Protein AF-A0A7K8BEG7-F1 (afdb_monomer_lite)

InterPro domains:
  IPR000301 Tetraspanin, animals [PIRSF002419] (8-177)
  IPR008952 Tetraspanin, EC2 domain superfamily [G3DSA:1.10.1450.10] (100-186)
  IPR008952 Tetraspanin, EC2 domain superfamily [SSF48652] (102-186)
  IPR018499 Tetraspanin/Peripherin [PF00335] (8-190)

pLDDT: mean 79.43, std 10.49, range [47.72, 93.69]

Organism: NCBI:txid156170

Radius of gyration: 21.8 Å; chains: 1; bounding box: 55×28×64 Å

Secondary structure (DSSP, 8-state):
--SHHHHHHHHHHHHHHHHHHHHHHH-HHHHHHHHHGGGSHHHHHHHHHHHHHHHHHHHHHHHHHHHHHHHHHHT-HHHHHHHHHHHHHHHHHHHHHHHHHHHHHHHHHHHHHHHHHHHHHHHHH---HHHHHHHHHHHHHHT------TTS--HHHHHHHS-TTSSSS-PPPHHHHHHHHHHHHHHHHHHH-

Foldseek 3Di:
DPCLVVLVVLLVLLVVLLVLLCCCLPPLLNVLLLVLCVVVPPLVVVNVVSSVLSNLLSVLSNQLSVLVVVCVVVVDPVSPVSSVVSVVVSVVSVVVVVVCCVVCVVVNLVVSLVSLVVLLVCCVVPVDPVSLVSNLSNCVSLVFFAADDPPDDCLVSRVSRPDPVQSPDPTPGSSVSSNVVSVVSSVVVVVSD

Sequence (193 aa):
CKSLPETFLFQLLGLSVATLSTVTHYGLRFTLISNISLDSNSYRVIHHRAFYFGICLSMTLILAALLSSAATVRESQCLTAMGFFCFALAFCGLIPAACWRYTHGTEVEDSMMDVYDFVYEEVRRNTSSFRRHELTAIHEAFLCCGKHSPFGDTTNVEHETCPPSQVHDEGQDCLREIQDFLKKHMDFVVSLL

Structure (mmCIF, N/CA/C/O backbone):
data_AF-A0A7K8BEG7-F1
#
_entry.id   AF-A0A7K8BEG7-F1
#
loop_
_atom_site.group_PDB
_atom_site.id
_atom_site.type_symbol
_atom_site.label_atom_id
_atom_site.label_alt_id
_atom_site.label_comp_id
_atom_site.label_asym_id
_atom_site.label_entity_id
_atom_site.label_seq_id
_atom_site.pdbx_PDB_ins_code
_atom_site.Cartn_x
_atom_site.Cartn_y
_atom_site.Cartn_z
_atom_site.occupancy
_atom_site.B_iso_or_equiv
_atom_site.auth_seq_id
_atom_site.auth_comp_id
_atom_site.auth_asym_id
_atom_site.auth_atom_id
_atom_site.pdbx_PDB_model_num
ATOM 1 N N . CYS A 1 1 ? -29.403 -6.696 22.115 1.00 49.44 1 CYS A N 1
ATOM 2 C CA . CYS A 1 1 ? -28.989 -7.512 20.948 1.00 49.44 1 CYS A CA 1
ATOM 3 C C . CYS A 1 1 ? -28.615 -6.717 19.680 1.00 49.44 1 CYS A C 1
ATOM 5 O O . CYS A 1 1 ? -28.738 -7.278 18.601 1.00 49.44 1 CYS A O 1
ATOM 7 N N . LYS A 1 2 ? -28.132 -5.461 19.749 1.00 53.69 2 LYS A N 1
ATOM 8 C CA . LYS A 1 2 ? -27.763 -4.681 18.540 1.00 53.69 2 LYS A CA 1
ATOM 9 C C . LYS A 1 2 ? -26.250 -4.592 18.238 1.00 53.69 2 LYS A C 1
ATOM 11 O O . LYS A 1 2 ? -25.919 -4.223 17.126 1.00 53.69 2 LYS A O 1
ATOM 16 N N . SER A 1 3 ? -25.348 -4.972 19.155 1.00 60.34 3 SER A N 1
ATOM 17 C CA . SER A 1 3 ? -23.883 -4.772 19.008 1.00 60.34 3 SER A CA 1
ATOM 18 C C . SER A 1 3 ? -23.116 -5.898 18.296 1.00 60.34 3 SER A C 1
ATOM 20 O O . SER A 1 3 ? -21.968 -5.719 17.889 1.00 60.34 3 SER A O 1
ATOM 22 N N . LEU A 1 4 ? -23.719 -7.081 18.152 1.00 64.44 4 LEU A N 1
ATOM 23 C CA . LEU A 1 4 ? -23.042 -8.266 17.609 1.00 64.44 4 LEU A CA 1
ATOM 24 C C . LEU A 1 4 ? -22.710 -8.156 16.100 1.00 64.44 4 LEU A C 1
ATOM 26 O O . LEU A 1 4 ? -21.601 -8.538 15.727 1.00 64.44 4 LEU A O 1
ATOM 30 N N . PRO A 1 5 ? -23.586 -7.585 15.242 1.00 75.12 5 PRO A N 1
ATOM 31 C CA . PRO A 1 5 ? -23.282 -7.378 13.823 1.00 75.12 5 PRO A CA 1
ATOM 32 C C . PRO A 1 5 ? -22.145 -6.376 13.580 1.00 75.12 5 PRO A C 1
ATOM 34 O O . PRO A 1 5 ? -21.285 -6.612 12.738 1.00 75.12 5 PRO A O 1
ATOM 37 N N . GLU A 1 6 ? -22.111 -5.274 14.336 1.00 78.81 6 GLU A N 1
ATOM 38 C CA . GLU A 1 6 ? -21.093 -4.222 14.183 1.00 78.81 6 GLU A CA 1
ATOM 39 C C . GLU A 1 6 ? -19.701 -4.731 14.571 1.00 78.81 6 GLU A C 1
ATOM 41 O O . GLU A 1 6 ? -18.713 -4.466 13.893 1.00 78.81 6 GLU A O 1
ATOM 46 N N . THR A 1 7 ? -19.628 -5.547 15.623 1.00 82.31 7 THR A N 1
ATOM 47 C CA . THR A 1 7 ? -18.372 -6.147 16.089 1.00 82.31 7 THR A CA 1
ATOM 48 C C . THR A 1 7 ? -17.759 -7.086 15.042 1.00 82.31 7 THR A C 1
ATOM 50 O O . THR A 1 7 ? -16.544 -7.098 14.848 1.00 82.31 7 THR A O 1
ATOM 53 N N . PHE A 1 8 ? -18.598 -7.842 14.326 1.00 85.19 8 PHE A N 1
ATOM 54 C CA . PHE A 1 8 ? -18.155 -8.725 13.246 1.00 85.19 8 PHE A CA 1
ATOM 55 C C . PHE A 1 8 ? -17.571 -7.945 12.060 1.00 85.19 8 PHE A C 1
ATOM 57 O O . PHE A 1 8 ? -16.561 -8.357 11.491 1.00 85.19 8 PHE A O 1
ATOM 64 N N . LEU A 1 9 ? -18.150 -6.784 11.730 1.00 87.75 9 LEU A N 1
ATOM 65 C CA . LEU A 1 9 ? -17.636 -5.911 10.675 1.00 87.75 9 LEU A CA 1
ATOM 66 C C . LEU A 1 9 ? -16.215 -5.422 10.986 1.00 87.75 9 LEU A C 1
ATOM 68 O O . LEU A 1 9 ? -15.343 -5.507 10.126 1.00 87.75 9 LEU A O 1
ATOM 72 N N . PHE A 1 10 ? -15.949 -4.978 12.219 1.00 87.62 10 PHE A N 1
ATOM 73 C CA . PHE A 1 10 ? -14.605 -4.545 12.623 1.00 87.62 10 PHE A CA 1
ATOM 74 C C . PHE A 1 10 ? -13.578 -5.681 12.595 1.00 87.62 10 PHE A C 1
ATOM 76 O O . PHE A 1 10 ? -12.410 -5.453 12.280 1.00 87.62 10 PHE A O 1
ATOM 83 N N . GLN A 1 11 ? -14.003 -6.911 12.879 1.00 89.50 11 GLN A N 1
ATOM 84 C CA . GLN A 1 11 ? -13.132 -8.079 12.797 1.00 89.50 11 GLN A CA 1
ATOM 85 C C . GLN A 1 11 ? -12.778 -8.432 11.345 1.00 89.50 11 GLN A C 1
ATOM 87 O O . GLN A 1 11 ? -11.615 -8.721 11.053 1.00 89.50 11 GLN A O 1
ATOM 92 N N . LEU A 1 12 ? -13.751 -8.360 10.430 1.00 91.19 12 LEU A N 1
ATOM 93 C CA . LEU A 1 12 ? -13.505 -8.500 8.991 1.00 91.19 12 LEU A CA 1
ATOM 94 C C . LEU A 1 12 ? -12.599 -7.383 8.464 1.00 91.19 12 LEU A C 1
ATOM 96 O O . LEU A 1 12 ? -11.667 -7.663 7.712 1.00 91.19 12 LEU A O 1
ATOM 100 N N . LEU A 1 13 ? -12.830 -6.142 8.903 1.00 91.12 13 LEU A N 1
ATOM 101 C CA . LEU A 1 13 ? -12.000 -4.996 8.546 1.00 91.12 13 LEU A CA 1
ATOM 102 C C . LEU A 1 13 ? -10.549 -5.216 8.994 1.00 91.12 13 LEU A C 1
ATOM 104 O O . LEU A 1 13 ? -9.640 -5.135 8.172 1.00 91.12 13 LEU A O 1
ATOM 108 N N . GLY A 1 14 ? -10.326 -5.607 10.252 1.00 90.88 14 GLY A N 1
ATOM 109 C CA . GLY A 1 14 ? -8.994 -5.960 10.749 1.00 90.88 14 GLY A CA 1
ATOM 110 C C . GLY A 1 14 ? -8.322 -7.036 9.890 1.00 90.88 14 GLY A C 1
ATOM 111 O O . GLY A 1 14 ? -7.214 -6.833 9.401 1.00 90.88 14 GLY A O 1
ATOM 112 N N . LEU A 1 15 ? -9.019 -8.139 9.597 1.00 91.88 15 LEU A N 1
ATOM 113 C CA . LEU A 1 15 ? -8.476 -9.217 8.763 1.00 91.88 15 LEU A CA 1
ATOM 114 C C . LEU A 1 15 ? -8.122 -8.753 7.338 1.00 91.88 15 LEU A C 1
ATOM 116 O O . LEU A 1 15 ? -7.091 -9.155 6.793 1.00 91.88 15 LEU A O 1
ATOM 120 N N . SER A 1 16 ? -8.949 -7.898 6.738 1.00 90.81 16 SER A N 1
ATOM 121 C CA . SER A 1 16 ? -8.680 -7.336 5.412 1.00 90.81 16 SER A CA 1
ATOM 122 C C . SER A 1 16 ? -7.452 -6.418 5.410 1.00 90.81 16 SER A C 1
ATOM 124 O O . SER A 1 16 ? -6.598 -6.559 4.536 1.00 90.81 16 SER A O 1
ATOM 126 N N . VAL A 1 17 ? -7.288 -5.573 6.436 1.00 89.12 17 VAL A N 1
ATOM 127 C CA . VAL A 1 17 ? -6.112 -4.704 6.615 1.00 89.12 17 VAL A CA 1
ATOM 128 C C . VAL A 1 17 ? -4.844 -5.528 6.862 1.00 89.12 17 VAL A C 1
ATOM 130 O O . VAL A 1 17 ? -3.802 -5.224 6.277 1.00 89.12 17 VAL A O 1
ATOM 133 N N . ALA A 1 18 ? -4.912 -6.603 7.659 1.00 90.25 18 ALA A N 1
ATOM 134 C CA . ALA A 1 18 ? -3.798 -7.544 7.817 1.00 90.25 18 ALA A CA 1
ATOM 135 C C . ALA A 1 18 ? -3.401 -8.167 6.480 1.00 90.25 18 ALA A C 1
ATOM 137 O O . ALA A 1 18 ? -2.230 -8.122 6.108 1.00 90.25 18 ALA A O 1
ATOM 138 N N . THR A 1 19 ? -4.377 -8.702 5.743 1.00 88.75 19 THR A N 1
ATOM 139 C CA . THR A 1 19 ? -4.138 -9.356 4.451 1.00 88.75 19 THR A CA 1
ATOM 140 C C . THR A 1 19 ? -3.501 -8.383 3.465 1.00 88.75 19 THR A C 1
ATOM 142 O O . THR A 1 19 ? -2.490 -8.709 2.847 1.00 88.75 19 THR A O 1
ATOM 145 N N . LEU A 1 20 ? -4.025 -7.159 3.373 1.00 86.56 20 LEU A N 1
ATOM 146 C CA . LEU A 1 20 ? -3.473 -6.114 2.518 1.00 86.56 20 LEU A CA 1
ATOM 147 C C . LEU A 1 20 ? -2.047 -5.735 2.921 1.00 86.56 20 LEU A C 1
ATOM 149 O O . LEU A 1 20 ? -1.178 -5.636 2.059 1.00 86.56 20 LEU A O 1
ATOM 153 N N . SER A 1 21 ? -1.776 -5.591 4.219 1.00 86.12 21 SER A N 1
ATOM 154 C CA . SER A 1 21 ? -0.430 -5.301 4.729 1.00 86.12 21 SER A CA 1
ATOM 155 C C . SER A 1 21 ? 0.551 -6.420 4.364 1.00 86.12 21 SER A C 1
ATOM 157 O O . SER A 1 21 ? 1.647 -6.153 3.875 1.00 86.12 21 SER A O 1
ATOM 159 N N . THR A 1 22 ? 0.150 -7.684 4.530 1.00 85.12 22 THR A N 1
ATOM 160 C CA . THR A 1 22 ? 0.960 -8.851 4.152 1.00 85.12 22 THR A CA 1
ATOM 161 C C . THR A 1 22 ? 1.208 -8.910 2.645 1.00 85.12 22 THR A C 1
ATOM 163 O O . THR A 1 22 ? 2.350 -9.099 2.234 1.00 85.12 22 THR A O 1
ATOM 166 N N . VAL A 1 23 ? 0.184 -8.697 1.815 1.00 85.50 23 VAL A N 1
ATOM 167 C CA . VAL A 1 23 ? 0.319 -8.686 0.347 1.00 85.50 23 VAL A CA 1
ATOM 168 C C . VAL A 1 23 ? 1.190 -7.522 -0.125 1.00 85.50 23 VAL A C 1
ATOM 170 O O . VAL A 1 23 ? 2.015 -7.706 -1.013 1.00 85.50 23 VAL A O 1
ATOM 173 N N . THR A 1 24 ? 1.081 -6.347 0.495 1.00 79.56 24 THR A N 1
ATOM 174 C CA . THR A 1 24 ? 1.929 -5.188 0.161 1.00 79.56 24 THR A CA 1
ATOM 175 C C . THR A 1 24 ? 3.397 -5.451 0.508 1.00 79.56 24 THR A C 1
ATOM 177 O O . THR A 1 24 ? 4.295 -4.982 -0.189 1.00 79.56 24 THR A O 1
ATOM 180 N N . HIS A 1 25 ? 3.659 -6.214 1.575 1.00 78.81 25 HIS A N 1
ATOM 181 C CA . HIS A 1 25 ? 5.019 -6.500 2.029 1.00 78.81 25 HIS A CA 1
ATOM 182 C C . HIS A 1 25 ? 5.688 -7.662 1.280 1.00 78.81 25 HIS A C 1
ATOM 184 O O . HIS A 1 25 ? 6.857 -7.568 0.912 1.00 78.81 25 HIS A O 1
ATOM 190 N N . TYR A 1 26 ? 4.952 -8.751 1.045 1.00 77.56 26 TYR A N 1
ATOM 191 C CA . TYR A 1 26 ? 5.469 -9.982 0.428 1.00 77.56 26 TYR A CA 1
ATOM 192 C C . TYR A 1 26 ? 5.071 -10.164 -1.042 1.00 77.56 26 TYR A C 1
ATOM 194 O O . TYR A 1 26 ? 5.428 -11.166 -1.659 1.00 77.56 26 TYR A O 1
ATOM 202 N N . GLY A 1 27 ? 4.293 -9.243 -1.609 1.00 79.62 27 GLY A N 1
ATOM 203 C CA . GLY A 1 27 ? 3.889 -9.309 -3.006 1.00 79.62 27 GLY A CA 1
ATOM 204 C C . GLY A 1 27 ? 5.107 -9.219 -3.916 1.00 79.62 27 GLY A C 1
ATOM 205 O O . GLY A 1 27 ? 5.878 -8.269 -3.806 1.00 79.62 27 GLY A O 1
ATOM 206 N N . LEU A 1 28 ? 5.238 -10.175 -4.844 1.00 77.31 28 LEU A N 1
ATOM 207 C CA . LEU A 1 28 ? 6.375 -10.300 -5.766 1.00 77.31 28 LEU A CA 1
ATOM 208 C C . LEU A 1 28 ? 6.790 -8.945 -6.368 1.00 77.31 28 LEU A C 1
ATOM 210 O O . LEU A 1 28 ? 7.957 -8.580 -6.308 1.00 77.31 28 LEU A O 1
ATOM 214 N N . ARG A 1 29 ? 5.814 -8.170 -6.859 1.00 78.25 29 ARG A N 1
ATOM 215 C CA . ARG A 1 29 ? 6.001 -6.840 -7.465 1.00 78.25 29 ARG A CA 1
ATOM 216 C C . ARG A 1 29 ? 6.663 -5.830 -6.522 1.00 78.25 29 ARG A C 1
ATOM 218 O O . ARG A 1 29 ? 7.594 -5.138 -6.919 1.00 78.25 29 ARG A O 1
ATOM 225 N N . PHE A 1 30 ? 6.208 -5.768 -5.271 1.00 73.69 30 PHE A N 1
ATOM 226 C CA . PHE A 1 30 ? 6.734 -4.840 -4.268 1.00 73.69 30 PHE A CA 1
ATOM 227 C C . PHE A 1 30 ? 8.065 -5.315 -3.693 1.00 73.69 30 PHE A C 1
ATOM 229 O O . PHE A 1 30 ? 8.980 -4.514 -3.531 1.00 73.69 30 PHE A O 1
ATOM 236 N N . THR A 1 31 ? 8.204 -6.615 -3.422 1.00 74.44 31 THR A N 1
ATOM 237 C CA . THR A 1 31 ? 9.454 -7.188 -2.913 1.00 74.44 31 THR A CA 1
ATOM 238 C C . THR A 1 31 ? 10.585 -7.007 -3.921 1.00 74.44 31 THR A C 1
ATOM 240 O O . THR A 1 31 ? 11.676 -6.593 -3.534 1.00 74.44 31 THR A O 1
ATOM 243 N N . LEU A 1 32 ? 10.318 -7.241 -5.209 1.00 77.12 32 LEU A N 1
ATOM 244 C CA . LEU A 1 32 ? 11.282 -7.035 -6.285 1.00 77.12 32 LEU A CA 1
ATOM 245 C C . LEU A 1 32 ? 11.768 -5.580 -6.291 1.00 77.12 32 LEU A C 1
ATOM 247 O O . LEU A 1 32 ? 12.955 -5.345 -6.106 1.00 77.12 32 LEU A O 1
ATOM 251 N N . ILE A 1 33 ? 10.862 -4.604 -6.350 1.00 73.00 33 ILE A N 1
ATOM 252 C CA . ILE A 1 33 ? 11.228 -3.177 -6.360 1.00 73.00 33 ILE A CA 1
ATOM 253 C C . ILE A 1 33 ? 11.916 -2.748 -5.059 1.00 73.00 33 ILE A C 1
ATOM 255 O O . ILE A 1 33 ? 12.882 -1.990 -5.090 1.00 73.00 33 ILE A O 1
ATOM 259 N N . SER A 1 34 ? 11.499 -3.278 -3.908 1.00 66.50 34 SER A N 1
ATOM 260 C CA . SER A 1 34 ? 12.154 -2.993 -2.627 1.00 66.50 34 SER A CA 1
ATOM 261 C C . SER A 1 34 ? 13.588 -3.536 -2.548 1.00 66.50 34 SER A C 1
ATOM 263 O O . SER A 1 34 ? 14.439 -2.902 -1.927 1.00 66.50 34 SER A O 1
ATOM 265 N N . ASN A 1 35 ? 13.875 -4.673 -3.197 1.00 68.44 35 ASN A N 1
ATOM 266 C CA . ASN A 1 35 ? 15.216 -5.263 -3.264 1.00 68.44 35 ASN A CA 1
ATOM 267 C C . ASN A 1 35 ? 16.151 -4.455 -4.169 1.00 68.44 35 ASN A C 1
ATOM 269 O O . ASN A 1 35 ? 17.337 -4.340 -3.877 1.00 68.44 35 ASN A O 1
ATOM 273 N N . ILE A 1 36 ? 15.616 -3.864 -5.234 1.00 67.69 36 ILE A N 1
ATOM 274 C CA . ILE A 1 36 ? 16.336 -2.933 -6.113 1.00 67.69 36 ILE A CA 1
ATOM 275 C C . ILE A 1 36 ? 16.639 -1.632 -5.375 1.00 67.69 36 ILE A C 1
ATOM 277 O O . ILE A 1 36 ? 17.758 -1.122 -5.375 1.00 67.69 36 ILE A O 1
ATOM 281 N N . SER A 1 37 ? 15.617 -1.120 -4.696 1.00 57.19 37 SER A N 1
ATOM 282 C CA . SER A 1 37 ? 15.659 0.090 -3.887 1.00 57.19 37 SER A CA 1
ATOM 283 C C . SER A 1 37 ? 16.467 -0.080 -2.590 1.00 57.19 37 SER A C 1
ATOM 285 O O . SER A 1 37 ? 16.663 0.877 -1.844 1.00 57.19 37 SER A O 1
ATOM 287 N N . LEU A 1 38 ? 16.994 -1.278 -2.313 1.00 52.91 38 LEU A N 1
ATOM 288 C CA . LEU A 1 38 ? 17.806 -1.588 -1.132 1.00 52.91 38 LEU A CA 1
ATOM 289 C C . LEU A 1 38 ? 19.089 -0.732 -1.067 1.00 52.91 38 LEU A C 1
ATOM 291 O O . LEU A 1 38 ? 19.616 -0.524 0.029 1.00 52.91 38 LEU A O 1
ATOM 295 N N . ASP A 1 39 ? 19.515 -0.173 -2.206 1.00 54.03 39 ASP A N 1
ATOM 296 C CA . ASP A 1 39 ? 20.597 0.813 -2.333 1.00 54.03 39 ASP A CA 1
ATOM 297 C C . ASP A 1 39 ? 20.135 2.268 -2.044 1.00 54.03 39 ASP A C 1
ATOM 299 O O . ASP A 1 39 ? 20.861 3.063 -1.443 1.00 54.03 39 ASP A O 1
ATOM 303 N N . SER A 1 40 ? 18.877 2.616 -2.351 1.00 56.03 40 SER A N 1
ATOM 304 C CA . SER A 1 40 ? 18.264 3.917 -2.037 1.00 56.03 40 SER A CA 1
ATOM 305 C C . SER A 1 40 ? 17.525 3.871 -0.688 1.00 56.03 40 SER A C 1
ATOM 307 O O . SER A 1 40 ? 16.335 3.577 -0.598 1.00 56.03 40 SER A O 1
ATOM 309 N N . ASN A 1 41 ? 18.235 4.181 0.397 1.00 60.25 41 ASN A N 1
ATOM 310 C CA . ASN A 1 41 ? 17.808 3.978 1.792 1.00 60.25 41 ASN A CA 1
ATOM 311 C C . ASN A 1 41 ? 16.416 4.517 2.227 1.00 60.25 41 ASN A C 1
ATOM 313 O O . ASN A 1 41 ? 15.943 4.110 3.288 1.00 60.25 41 ASN A O 1
ATOM 317 N N . SER A 1 42 ? 15.749 5.396 1.468 1.00 64.94 42 SER A N 1
ATOM 318 C CA . SER A 1 42 ? 14.491 6.044 1.886 1.00 64.94 42 SER A CA 1
ATOM 319 C C . SER A 1 42 ? 13.251 5.147 1.732 1.00 64.94 42 SER A C 1
ATOM 321 O O . SER A 1 42 ? 12.492 4.960 2.687 1.00 64.94 42 SER A O 1
ATOM 323 N N . TYR A 1 43 ? 13.076 4.499 0.575 1.00 66.56 43 TYR A N 1
ATOM 324 C CA . TYR A 1 43 ? 11.879 3.697 0.278 1.00 66.56 43 TYR A CA 1
ATOM 325 C C . TYR A 1 43 ? 11.738 2.486 1.209 1.00 66.56 43 TYR A C 1
ATOM 327 O O . TYR A 1 43 ? 10.654 2.213 1.725 1.00 66.56 43 TYR A O 1
ATOM 335 N N . ARG A 1 44 ? 12.850 1.799 1.517 1.00 70.38 44 ARG A N 1
ATOM 336 C CA . ARG A 1 44 ? 12.869 0.651 2.443 1.00 70.38 44 ARG A CA 1
ATOM 337 C C . ARG A 1 44 ? 12.327 1.014 3.826 1.00 70.38 44 ARG A C 1
ATOM 339 O O . ARG A 1 44 ? 11.583 0.239 4.421 1.00 70.38 44 ARG A O 1
ATOM 346 N N . VAL A 1 45 ? 12.691 2.187 4.345 1.00 71.12 45 VAL A N 1
ATOM 347 C CA . VAL A 1 45 ? 12.239 2.645 5.668 1.00 71.12 45 VAL A CA 1
ATOM 348 C C . VAL A 1 45 ? 10.746 2.968 5.643 1.00 71.12 45 VAL A C 1
ATOM 350 O O . VAL A 1 45 ? 10.028 2.607 6.578 1.00 71.12 45 VAL A O 1
ATOM 353 N N . ILE A 1 46 ? 10.268 3.595 4.567 1.00 72.69 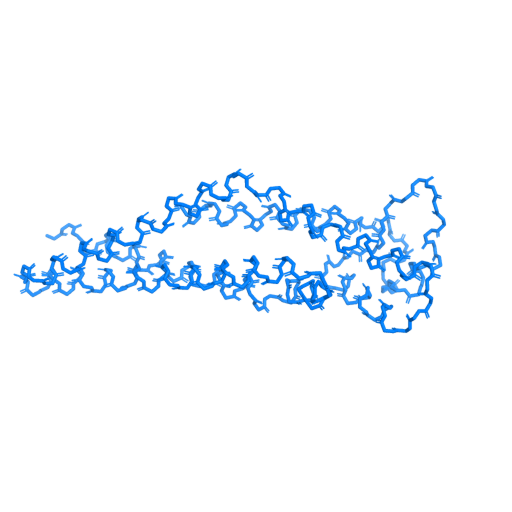46 ILE A N 1
ATOM 354 C CA . ILE A 1 46 ? 8.854 3.945 4.388 1.00 72.69 46 ILE A CA 1
ATOM 355 C C . ILE A 1 46 ? 7.997 2.678 4.263 1.00 72.69 46 ILE A C 1
ATOM 357 O O . ILE A 1 46 ? 7.021 2.526 4.999 1.00 72.69 46 ILE A O 1
ATOM 361 N N . HIS A 1 47 ? 8.389 1.740 3.397 1.00 73.50 47 HIS A N 1
ATOM 362 C CA . HIS A 1 47 ? 7.664 0.488 3.154 1.00 73.50 47 HIS A CA 1
ATOM 363 C C . HIS A 1 47 ? 7.598 -0.393 4.410 1.00 73.50 47 HIS A C 1
ATOM 365 O O . HIS A 1 47 ? 6.524 -0.856 4.800 1.00 73.50 47 HIS A O 1
ATOM 371 N N . HIS A 1 48 ? 8.713 -0.523 5.133 1.00 78.19 48 HIS A N 1
ATOM 372 C CA . HIS A 1 48 ? 8.764 -1.295 6.373 1.00 78.19 48 HIS A CA 1
ATOM 373 C C . HIS A 1 48 ? 7.937 -0.661 7.501 1.00 78.19 48 HIS A C 1
ATOM 375 O O . HIS A 1 48 ? 7.224 -1.356 8.230 1.00 78.19 48 HIS A O 1
ATOM 381 N N . ARG A 1 49 ? 7.980 0.673 7.636 1.00 79.75 49 ARG A N 1
ATOM 382 C CA . ARG A 1 49 ? 7.153 1.402 8.608 1.00 79.75 49 ARG A CA 1
ATOM 383 C C . ARG A 1 49 ? 5.664 1.240 8.292 1.00 79.75 49 ARG A C 1
ATOM 385 O O . ARG A 1 49 ? 4.886 1.003 9.215 1.00 79.75 49 ARG A O 1
ATOM 392 N N . ALA A 1 50 ? 5.275 1.337 7.020 1.00 80.50 50 ALA A N 1
ATOM 393 C CA . ALA A 1 50 ? 3.891 1.154 6.587 1.00 80.50 50 ALA A CA 1
ATOM 394 C C . ALA A 1 50 ? 3.369 -0.252 6.924 1.00 80.50 50 ALA A C 1
ATOM 396 O O . ALA A 1 50 ? 2.258 -0.385 7.438 1.00 80.50 50 ALA A O 1
ATOM 397 N N . PHE A 1 51 ? 4.193 -1.286 6.728 1.00 84.25 51 PHE A N 1
ATOM 398 C CA . PHE A 1 51 ? 3.843 -2.663 7.073 1.00 84.25 51 PHE A CA 1
ATOM 399 C C . PHE A 1 51 ? 3.566 -2.851 8.570 1.00 84.25 51 PHE A C 1
ATOM 401 O O . PHE A 1 51 ? 2.490 -3.322 8.941 1.00 84.25 51 PHE A O 1
ATOM 408 N N . TYR A 1 52 ? 4.494 -2.451 9.447 1.00 85.81 52 TYR A N 1
ATOM 409 C CA . TYR A 1 52 ? 4.286 -2.595 10.894 1.00 85.81 52 TYR A CA 1
ATOM 410 C C . TYR A 1 52 ? 3.096 -1.799 11.393 1.00 85.81 52 TYR A C 1
ATOM 412 O O . TYR A 1 52 ? 2.348 -2.276 12.244 1.00 85.81 52 TYR A O 1
ATOM 420 N N . PHE A 1 53 ? 2.915 -0.594 10.861 1.00 87.00 53 PHE A N 1
ATOM 421 C CA . PHE A 1 53 ? 1.789 0.240 11.221 1.00 87.00 53 PHE A CA 1
ATOM 422 C C . PHE A 1 53 ? 0.453 -0.438 10.869 1.00 87.00 53 PHE A C 1
ATOM 424 O O . PHE A 1 53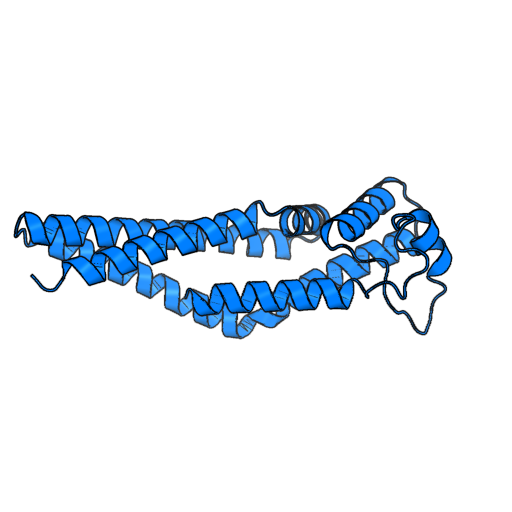 ? -0.426 -0.532 11.727 1.00 87.00 53 PHE A O 1
ATOM 431 N N . GLY A 1 54 ? 0.331 -0.989 9.655 1.00 86.94 54 GLY A N 1
ATOM 432 C CA . GLY A 1 54 ? -0.859 -1.721 9.210 1.00 86.94 54 GLY A CA 1
ATOM 433 C C . GLY A 1 54 ? -1.143 -2.982 10.033 1.00 86.94 54 GLY A C 1
ATOM 434 O O . GLY A 1 54 ? -2.282 -3.209 10.446 1.00 86.94 54 GLY A O 1
ATOM 435 N N . ILE A 1 55 ? -0.112 -3.772 10.356 1.00 90.00 55 ILE A N 1
ATOM 436 C CA . ILE A 1 55 ? -0.262 -4.970 11.199 1.00 90.00 55 ILE A CA 1
ATOM 437 C C . ILE A 1 55 ? -0.670 -4.599 12.626 1.00 90.00 55 ILE A C 1
ATOM 439 O O . ILE A 1 55 ? -1.613 -5.189 13.154 1.00 90.00 55 ILE A O 1
ATOM 443 N N . CYS A 1 56 ? -0.013 -3.614 13.246 1.00 91.00 56 CYS A N 1
ATOM 444 C CA . CYS A 1 56 ? -0.374 -3.145 14.583 1.00 91.00 56 CYS A CA 1
ATOM 445 C C . CYS A 1 56 ? -1.836 -2.705 14.630 1.00 91.00 56 CYS A C 1
ATOM 447 O O . CYS A 1 56 ? -2.575 -3.197 15.475 1.00 91.00 56 CYS A O 1
ATOM 449 N N . LEU A 1 57 ? -2.256 -1.860 13.684 1.00 91.00 57 LEU A N 1
ATOM 450 C CA . LEU A 1 57 ? -3.629 -1.379 13.555 1.00 91.00 57 LEU A CA 1
ATOM 451 C C . LEU A 1 57 ? -4.642 -2.526 13.400 1.00 91.00 57 LEU A C 1
ATOM 453 O O . LEU A 1 57 ? -5.668 -2.542 14.079 1.00 91.00 57 LEU A O 1
ATOM 457 N N . SER A 1 58 ? -4.344 -3.507 12.544 1.00 92.62 58 SER A N 1
ATOM 458 C CA . SER A 1 58 ? -5.179 -4.700 12.376 1.00 92.62 58 SER A CA 1
ATOM 459 C C . SER A 1 58 ? -5.331 -5.471 13.688 1.00 92.62 58 SER A C 1
ATOM 461 O O . SER A 1 58 ? 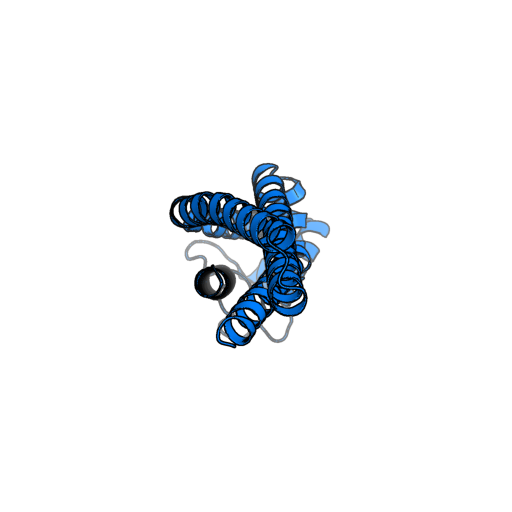-6.442 -5.843 14.072 1.00 92.62 58 SER A O 1
ATOM 463 N N . MET A 1 59 ? -4.226 -5.709 14.398 1.00 92.69 59 MET A N 1
ATOM 464 C CA . MET A 1 59 ? -4.258 -6.435 15.665 1.00 92.69 59 MET A CA 1
ATOM 465 C C . MET A 1 59 ? -5.084 -5.691 16.716 1.00 92.69 59 MET A C 1
ATOM 467 O O . MET A 1 59 ? -5.875 -6.327 17.412 1.00 92.69 59 MET A O 1
ATOM 471 N N . THR A 1 60 ? -4.979 -4.360 16.808 1.00 93.25 60 THR A N 1
ATOM 472 C CA . THR A 1 60 ? -5.824 -3.570 17.716 1.00 93.25 60 THR A CA 1
ATOM 473 C C . THR A 1 60 ? -7.302 -3.638 17.343 1.00 93.25 60 THR A C 1
ATOM 475 O O . THR A 1 60 ? -8.120 -3.761 18.250 1.00 93.25 60 THR A O 1
ATOM 478 N N . LEU A 1 61 ? -7.662 -3.609 16.053 1.00 91.75 61 LEU A N 1
ATOM 479 C CA . LEU A 1 61 ? -9.057 -3.734 15.599 1.00 91.75 61 LEU A CA 1
ATOM 480 C C . LEU A 1 61 ? -9.652 -5.109 15.930 1.00 91.75 61 LEU A C 1
ATOM 482 O O . LEU A 1 61 ? -10.764 -5.195 16.452 1.00 91.75 61 LEU A O 1
ATOM 486 N N . ILE A 1 62 ? -8.895 -6.185 15.693 1.00 93.44 62 ILE A N 1
ATOM 487 C CA . ILE A 1 62 ? -9.318 -7.551 16.030 1.00 93.44 62 ILE A CA 1
ATOM 488 C C . ILE A 1 62 ? -9.467 -7.698 17.550 1.00 93.44 62 ILE A C 1
ATOM 490 O O . ILE A 1 62 ? -10.475 -8.225 18.019 1.00 93.44 62 ILE A O 1
ATOM 494 N N . LEU A 1 63 ? -8.505 -7.201 18.334 1.00 93.56 63 LEU A N 1
ATOM 495 C CA . LEU A 1 63 ? -8.577 -7.232 19.798 1.00 93.56 63 LEU A CA 1
ATOM 496 C C . LEU A 1 63 ? -9.763 -6.422 20.330 1.00 93.56 63 LEU A C 1
ATOM 498 O O . LEU A 1 63 ? -10.481 -6.910 21.200 1.00 93.56 63 LEU A O 1
ATOM 502 N N . ALA A 1 64 ? -10.011 -5.228 19.787 1.00 92.31 64 ALA A N 1
ATOM 503 C CA . ALA A 1 64 ? -11.161 -4.407 20.151 1.00 92.31 64 ALA A CA 1
ATOM 504 C C . ALA A 1 64 ? -12.480 -5.152 19.894 1.00 92.31 64 ALA A C 1
ATOM 506 O O . ALA A 1 64 ? -13.348 -5.197 20.767 1.00 92.31 64 ALA A O 1
ATOM 507 N N . ALA A 1 65 ? -12.603 -5.814 18.738 1.00 91.44 65 ALA A N 1
ATOM 508 C CA . ALA A 1 65 ? -13.777 -6.609 18.394 1.00 91.44 65 ALA A CA 1
ATOM 509 C C . ALA A 1 65 ? 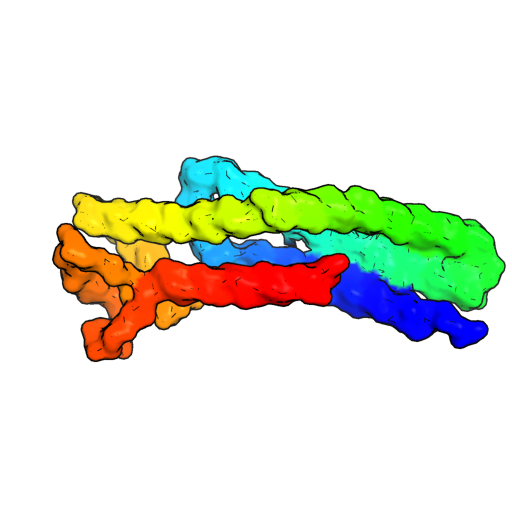-13.973 -7.815 19.338 1.00 91.44 65 ALA A C 1
ATOM 511 O O . ALA A 1 65 ? -15.075 -8.067 19.838 1.00 91.44 65 ALA A O 1
ATOM 512 N N . LEU A 1 66 ? -12.903 -8.546 19.657 1.00 91.56 66 LEU A N 1
ATOM 513 C CA . LEU A 1 66 ? -12.964 -9.673 20.593 1.00 91.56 66 LEU A CA 1
ATOM 514 C C . LEU A 1 66 ? -13.344 -9.225 22.012 1.00 91.56 66 LEU A C 1
ATOM 516 O O . LEU A 1 66 ? -14.169 -9.864 22.665 1.00 91.56 66 LEU A O 1
ATOM 520 N N . LEU A 1 67 ? -12.794 -8.105 22.483 1.00 91.31 67 LEU A N 1
ATOM 521 C CA . LEU A 1 67 ? -13.123 -7.554 23.797 1.00 91.31 67 LEU A CA 1
ATOM 522 C C . LEU A 1 67 ? -14.576 -7.073 23.858 1.00 91.31 67 LEU A C 1
ATOM 524 O O . LEU A 1 67 ? -15.267 -7.382 24.827 1.00 91.31 67 LEU A O 1
ATOM 528 N N . SER A 1 68 ? -15.076 -6.401 22.819 1.00 88.38 68 SER A N 1
ATOM 529 C CA . SER A 1 68 ? -16.464 -5.923 22.764 1.00 88.38 68 SER A CA 1
ATOM 530 C C . SER A 1 68 ? -17.494 -7.051 22.648 1.00 88.38 68 SER A C 1
ATOM 532 O O . SER A 1 68 ? -18.553 -6.996 23.285 1.00 88.38 68 SER A O 1
ATOM 534 N N . SER A 1 69 ? -17.193 -8.112 21.895 1.00 87.62 69 SER A N 1
ATOM 535 C CA . SER A 1 69 ? -18.052 -9.305 21.845 1.00 87.62 69 SER A CA 1
ATOM 536 C C . SER A 1 69 ? -18.066 -10.039 23.189 1.00 87.62 69 SER A C 1
ATOM 538 O O . SER A 1 69 ? -19.143 -10.344 23.707 1.00 87.62 69 SER A O 1
ATOM 540 N N . ALA A 1 70 ? -16.902 -10.235 23.816 1.00 88.50 70 ALA A N 1
ATOM 541 C CA . ALA A 1 70 ? -16.802 -10.830 25.147 1.00 88.50 70 ALA A CA 1
ATOM 542 C C . ALA A 1 70 ? -17.506 -9.984 26.221 1.00 88.50 70 ALA A C 1
ATOM 544 O O . ALA A 1 70 ? -18.172 -10.541 27.094 1.00 88.50 70 ALA A O 1
ATOM 545 N N . ALA A 1 71 ? -17.409 -8.654 26.140 1.00 87.50 71 ALA A N 1
ATOM 546 C CA . ALA A 1 71 ? -18.113 -7.726 27.019 1.00 87.50 71 ALA A CA 1
ATOM 547 C C . ALA A 1 71 ? -19.633 -7.855 26.888 1.00 87.50 71 ALA A C 1
ATOM 549 O O . ALA A 1 71 ? -20.326 -7.886 27.900 1.00 87.50 71 ALA A O 1
ATOM 550 N N . THR A 1 72 ? -20.137 -7.986 25.655 1.00 85.12 72 THR A N 1
ATOM 551 C CA . THR A 1 72 ? -21.573 -8.148 25.380 1.00 85.12 72 THR A CA 1
ATOM 552 C C . THR A 1 72 ? -22.104 -9.467 25.943 1.00 85.12 72 THR A C 1
ATOM 554 O O . THR A 1 72 ? -23.180 -9.487 26.527 1.00 85.12 72 THR A O 1
ATOM 557 N N . VAL A 1 73 ? -21.357 -10.568 25.794 1.00 87.06 73 VAL A N 1
ATOM 558 C CA . VAL A 1 73 ? -21.779 -11.896 26.282 1.00 87.06 73 VAL A CA 1
ATOM 559 C C . VAL A 1 73 ? -21.681 -12.006 27.805 1.00 87.06 73 VAL A C 1
ATOM 561 O O . VAL A 1 73 ? -22.500 -12.677 28.424 1.00 87.06 73 VAL A O 1
ATOM 564 N N . ARG A 1 74 ? -20.670 -11.377 28.417 1.00 88.38 74 ARG A N 1
ATOM 565 C CA . ARG A 1 74 ? -20.411 -11.462 29.865 1.00 88.38 74 ARG A CA 1
ATOM 566 C C . ARG A 1 74 ? -20.988 -10.302 30.676 1.00 88.38 74 ARG A C 1
ATOM 568 O O . ARG A 1 74 ? -20.766 -10.272 31.881 1.00 88.38 74 ARG A O 1
ATOM 575 N N . GLU A 1 75 ? -21.634 -9.338 30.022 1.00 88.31 75 GLU A N 1
ATOM 576 C CA . GLU A 1 75 ? -22.138 -8.088 30.615 1.00 88.31 75 GLU A CA 1
ATOM 577 C C . GLU A 1 75 ? -21.110 -7.386 31.532 1.00 88.31 75 GLU A C 1
ATOM 579 O O . GLU A 1 75 ? -21.439 -6.794 32.558 1.00 88.31 75 GLU A O 1
ATOM 584 N N . SER A 1 76 ? -19.824 -7.458 31.168 1.00 89.38 76 SER A N 1
ATOM 585 C CA . SER A 1 76 ? -18.721 -6.975 32.007 1.00 89.38 76 SER A CA 1
ATOM 586 C C . SER A 1 76 ? -18.280 -5.575 31.606 1.00 89.38 76 SER A C 1
ATOM 588 O O . SER A 1 76 ? -17.755 -5.362 30.512 1.00 89.38 76 SER A O 1
ATOM 590 N N . GLN A 1 77 ? -18.400 -4.631 32.539 1.00 88.25 77 GLN A N 1
ATOM 591 C CA . GLN A 1 77 ? -18.003 -3.234 32.335 1.00 88.25 77 GLN A CA 1
ATOM 592 C C . GLN A 1 77 ? -16.495 -3.065 32.085 1.00 88.25 77 GLN A C 1
ATOM 594 O O . GLN A 1 77 ? -16.091 -2.194 31.317 1.00 88.25 77 GLN A O 1
ATOM 599 N N . CYS A 1 78 ? -15.658 -3.917 32.688 1.00 91.94 78 CYS A N 1
ATOM 600 C CA . CYS A 1 78 ? -14.205 -3.873 32.502 1.00 91.94 78 CYS A CA 1
ATOM 601 C C . CYS A 1 78 ? -13.808 -4.224 31.058 1.00 91.94 78 CYS A C 1
ATOM 603 O O . CYS A 1 78 ? -13.001 -3.524 30.448 1.00 91.94 78 CYS A O 1
ATOM 605 N N . LEU A 1 79 ? -14.427 -5.260 30.475 1.00 90.19 79 LEU A N 1
ATOM 606 C CA . LEU A 1 79 ? -14.179 -5.652 29.083 1.00 90.19 79 LEU A CA 1
ATOM 607 C C . LEU A 1 79 ? -14.636 -4.563 28.103 1.00 90.19 79 LEU A C 1
ATOM 609 O O . LEU A 1 79 ? -13.931 -4.285 27.134 1.00 90.19 79 LEU A O 1
ATOM 613 N N . THR A 1 80 ? -15.760 -3.898 28.388 1.00 87.69 80 THR A N 1
ATOM 614 C CA . THR A 1 80 ? -16.243 -2.761 27.589 1.00 87.69 80 THR A CA 1
ATOM 615 C C . THR A 1 80 ? -15.246 -1.602 27.594 1.00 87.69 80 THR A C 1
ATOM 617 O O . THR A 1 80 ? -14.947 -1.047 26.537 1.00 87.69 80 THR A O 1
ATOM 620 N N . ALA A 1 81 ? -14.695 -1.253 28.762 1.00 91.81 81 ALA A N 1
ATOM 621 C CA . ALA A 1 81 ? -13.708 -0.180 28.882 1.00 91.81 81 ALA A CA 1
ATOM 622 C C . ALA A 1 81 ? -12.419 -0.491 28.100 1.00 91.81 81 ALA A C 1
ATOM 624 O O . ALA A 1 81 ? -11.900 0.374 27.395 1.00 91.81 81 ALA A O 1
ATOM 625 N N . MET A 1 82 ? -11.938 -1.736 28.169 1.00 92.25 82 MET A N 1
ATOM 626 C CA . MET A 1 82 ? -10.752 -2.173 27.422 1.00 92.25 82 MET A CA 1
ATOM 627 C C . MET A 1 82 ? -10.990 -2.174 25.909 1.00 92.25 82 MET A C 1
ATOM 629 O O . MET A 1 82 ? -10.145 -1.687 25.161 1.00 92.25 82 MET A O 1
ATOM 633 N N . GLY A 1 83 ? -12.152 -2.649 25.449 1.00 90.12 83 GLY A N 1
ATOM 634 C CA . GLY A 1 83 ? -12.526 -2.592 24.033 1.00 90.12 83 GLY A CA 1
ATOM 635 C C . GLY A 1 83 ? -12.556 -1.157 23.501 1.00 90.12 83 GLY A C 1
ATOM 636 O O . GLY A 1 83 ? -11.973 -0.875 22.454 1.00 90.12 83 GLY A O 1
ATOM 637 N N . PHE A 1 84 ? -13.150 -0.225 24.255 1.00 89.81 84 PHE A N 1
ATOM 638 C CA . PHE A 1 84 ? -13.171 1.197 23.897 1.00 89.81 84 PHE A CA 1
ATOM 639 C C . PHE A 1 84 ? -11.764 1.801 23.807 1.00 89.81 84 PHE A C 1
ATOM 641 O O . PHE A 1 84 ? -11.462 2.529 22.862 1.00 89.81 84 PHE A O 1
ATOM 648 N N . PHE A 1 85 ? -10.878 1.464 24.746 1.00 93.69 85 PHE A N 1
ATOM 649 C CA . PHE A 1 85 ? -9.487 1.907 24.703 1.00 93.69 85 PHE A CA 1
ATOM 650 C C . PHE A 1 85 ? -8.752 1.389 23.456 1.00 93.69 85 PHE A C 1
ATOM 652 O O . PHE A 1 85 ? -8.057 2.156 22.790 1.00 93.69 85 PHE A O 1
ATOM 659 N N . CYS A 1 86 ? -8.952 0.122 23.075 1.00 93.50 86 CYS A N 1
ATOM 660 C CA . CYS A 1 86 ? -8.387 -0.427 21.839 1.00 93.50 86 CYS A CA 1
ATOM 661 C C . CYS A 1 86 ? -8.908 0.295 20.584 1.00 93.50 86 CYS A C 1
ATOM 663 O O . CYS A 1 86 ? -8.114 0.598 19.692 1.00 93.50 86 CYS A O 1
ATOM 665 N N . PHE A 1 87 ? -10.203 0.629 20.526 1.00 90.00 87 PHE A N 1
ATOM 666 C CA . PHE A 1 87 ? -10.761 1.435 19.432 1.00 90.00 87 PHE A CA 1
ATOM 667 C C . PHE A 1 87 ? -10.165 2.845 19.383 1.00 90.00 87 PHE A C 1
ATOM 669 O O . PHE A 1 87 ? -9.830 3.326 18.301 1.00 90.00 87 PHE A O 1
ATOM 676 N N . ALA A 1 88 ? -9.970 3.490 20.536 1.00 93.38 88 ALA A N 1
ATOM 677 C CA . ALA A 1 88 ? -9.330 4.800 20.603 1.00 93.38 88 ALA A CA 1
ATOM 678 C C . ALA A 1 88 ? -7.889 4.757 20.066 1.00 93.38 88 ALA A C 1
ATOM 680 O O . ALA A 1 88 ? -7.505 5.616 19.277 1.00 93.38 88 ALA A O 1
ATOM 681 N N . LEU A 1 89 ? -7.108 3.730 20.421 1.00 92.75 89 LEU A N 1
ATOM 682 C CA . LEU A 1 89 ? -5.754 3.545 19.888 1.00 92.75 89 LEU A CA 1
ATOM 683 C C . LEU A 1 89 ? -5.743 3.316 18.372 1.00 92.75 89 LEU A C 1
ATOM 685 O O . LEU A 1 89 ? -4.907 3.894 17.680 1.00 92.75 89 LEU A O 1
ATOM 689 N N . ALA A 1 90 ? -6.672 2.508 17.853 1.00 91.06 90 ALA A N 1
ATOM 690 C CA . ALA A 1 90 ? -6.808 2.296 16.414 1.00 91.06 90 ALA A CA 1
ATOM 691 C C . ALA A 1 90 ? -7.109 3.618 15.688 1.00 91.06 90 ALA A C 1
ATOM 693 O O . ALA A 1 90 ? -6.443 3.952 14.711 1.00 91.06 90 ALA A O 1
ATOM 694 N N . PHE A 1 91 ? -8.039 4.418 16.215 1.00 88.12 91 PHE A N 1
ATOM 695 C CA . PHE A 1 91 ? -8.400 5.717 15.645 1.00 88.12 91 PHE A CA 1
ATOM 696 C C . PHE A 1 91 ? -7.246 6.731 15.686 1.00 88.12 91 PHE A C 1
ATOM 698 O O . PHE A 1 91 ? -6.980 7.415 14.696 1.00 88.12 91 PHE A O 1
ATOM 705 N N . CYS A 1 92 ? -6.502 6.773 16.796 1.00 90.88 92 CYS A N 1
ATOM 706 C CA . CYS A 1 92 ? -5.294 7.590 16.931 1.00 90.88 92 CYS A CA 1
ATOM 707 C C . CYS A 1 92 ? -4.204 7.214 15.923 1.00 90.88 92 CYS A C 1
ATOM 709 O O . CYS A 1 92 ? -3.393 8.064 15.572 1.00 90.88 92 CYS A O 1
ATOM 711 N N . GLY A 1 93 ? -4.166 5.963 15.464 1.00 85.50 93 GLY A N 1
ATOM 712 C CA . GLY A 1 93 ? -3.297 5.550 14.370 1.00 85.50 93 GLY A CA 1
ATOM 713 C C . GLY A 1 93 ? -3.856 5.929 12.993 1.00 85.50 93 GLY A C 1
ATOM 714 O O . GLY A 1 93 ? -3.123 6.452 12.153 1.00 85.50 93 GLY A O 1
ATOM 715 N N . LEU A 1 94 ? -5.137 5.646 12.751 1.00 86.12 94 LEU A N 1
ATOM 716 C CA . LEU A 1 94 ? -5.780 5.814 11.444 1.00 86.12 94 LEU A CA 1
ATOM 717 C C . LEU A 1 94 ? -5.684 7.251 10.929 1.00 86.12 94 LEU A C 1
ATOM 719 O O . LEU A 1 94 ? -5.319 7.449 9.774 1.00 86.12 94 LEU A O 1
ATOM 723 N N . ILE A 1 95 ? -5.948 8.253 11.777 1.00 85.44 95 ILE A N 1
ATOM 724 C CA . ILE A 1 95 ? -5.943 9.663 11.352 1.00 85.44 95 ILE A CA 1
ATOM 725 C C . ILE A 1 95 ? -4.562 10.104 10.831 1.00 85.44 95 ILE A C 1
ATOM 727 O O . ILE A 1 95 ? -4.489 10.564 9.690 1.00 85.44 95 ILE A O 1
ATOM 731 N N . PRO A 1 96 ? -3.453 9.970 11.590 1.00 83.81 96 PRO A N 1
ATOM 732 C CA . PRO A 1 96 ? -2.124 10.308 11.084 1.00 83.81 96 PRO A CA 1
ATOM 733 C C . PRO A 1 96 ? -1.740 9.539 9.821 1.00 83.81 96 PRO A C 1
ATOM 735 O O . PRO A 1 96 ? -1.132 10.120 8.926 1.00 83.81 96 PRO A O 1
ATOM 738 N N . ALA A 1 97 ? -2.103 8.257 9.728 1.00 80.00 97 ALA A N 1
ATOM 739 C CA . ALA A 1 97 ? -1.812 7.443 8.553 1.00 80.00 97 ALA A CA 1
ATOM 740 C C . ALA A 1 97 ? -2.585 7.919 7.314 1.00 80.00 97 ALA A C 1
ATOM 742 O O . ALA A 1 97 ? -1.996 8.044 6.241 1.00 80.00 97 ALA A O 1
ATOM 743 N N . ALA A 1 98 ? -3.870 8.248 7.467 1.00 82.12 98 ALA A N 1
ATOM 744 C CA . ALA A 1 98 ? -4.694 8.812 6.404 1.00 82.12 98 ALA A CA 1
ATOM 745 C C . ALA A 1 98 ? -4.167 10.185 5.956 1.00 82.12 98 ALA A C 1
ATOM 747 O O . ALA A 1 98 ? -4.003 10.421 4.759 1.00 82.12 98 ALA A O 1
ATOM 748 N N . CYS A 1 99 ? -3.809 11.062 6.900 1.00 79.88 99 CYS A N 1
ATOM 749 C CA . CYS A 1 99 ? -3.210 12.365 6.602 1.00 79.88 99 CYS A CA 1
ATOM 750 C C . CYS A 1 99 ? -1.858 12.237 5.886 1.00 79.88 99 CYS A C 1
ATOM 752 O O . CYS A 1 99 ? -1.630 12.918 4.886 1.00 79.88 99 CYS A O 1
ATOM 754 N N . TRP A 1 100 ? -0.969 11.357 6.360 1.00 78.06 100 TRP A N 1
ATOM 755 C CA . TRP A 1 100 ? 0.315 11.075 5.707 1.00 78.06 100 TRP A CA 1
ATOM 756 C C . TRP A 1 100 ? 0.106 10.587 4.275 1.00 78.06 100 TRP A C 1
ATOM 758 O O . TRP A 1 100 ? 0.751 11.057 3.346 1.00 78.06 100 TRP A O 1
ATOM 768 N N . ARG A 1 101 ? -0.851 9.682 4.080 1.00 75.25 101 ARG A N 1
ATOM 769 C CA . ARG A 1 101 ? -1.142 9.091 2.776 1.00 75.25 101 ARG A CA 1
ATOM 770 C C . ARG A 1 101 ? -1.774 10.069 1.793 1.00 75.25 101 ARG A C 1
ATOM 772 O O . ARG A 1 101 ? -1.445 10.017 0.617 1.00 75.25 101 ARG A O 1
ATOM 779 N N . TYR A 1 102 ? -2.634 10.968 2.265 1.00 73.31 102 TYR A N 1
ATOM 780 C CA . TYR A 1 102 ? -3.187 12.038 1.435 1.00 73.31 102 TYR A CA 1
ATOM 781 C C . TYR A 1 102 ? -2.103 13.028 0.987 1.00 73.31 102 TYR A C 1
ATOM 783 O O . TYR A 1 102 ? -2.138 13.524 -0.132 1.00 73.31 102 TYR A O 1
ATOM 791 N N . THR A 1 103 ? -1.125 13.301 1.855 1.00 75.88 103 THR A N 1
ATOM 792 C CA . THR A 1 103 ? -0.076 14.300 1.598 1.00 75.88 103 THR A CA 1
ATOM 793 C C . THR A 1 103 ? 1.126 13.757 0.822 1.00 75.88 103 THR A C 1
ATOM 795 O O . THR A 1 103 ? 1.686 14.493 0.022 1.00 75.88 103 THR A O 1
ATOM 798 N N . HIS A 1 104 ? 1.499 12.490 1.022 1.00 72.19 104 HIS A N 1
ATOM 799 C CA . HIS A 1 104 ? 2.695 11.858 0.437 1.00 72.19 104 HIS A CA 1
ATOM 800 C C . HIS A 1 104 ? 2.333 10.686 -0.499 1.00 72.19 104 HIS A C 1
ATOM 802 O O . HIS A 1 104 ? 3.162 9.828 -0.791 1.00 72.19 104 HIS A O 1
ATOM 808 N N . GLY A 1 105 ? 1.074 10.598 -0.945 1.00 67.81 105 GLY A N 1
ATOM 809 C CA . GLY A 1 105 ? 0.605 9.512 -1.812 1.00 67.81 105 GLY A CA 1
ATOM 810 C C . GLY A 1 105 ? 1.317 9.474 -3.165 1.00 67.81 105 GLY A C 1
ATOM 811 O O . GLY A 1 105 ? 1.639 8.391 -3.643 1.00 67.81 105 GLY A O 1
ATOM 812 N N . THR A 1 106 ? 1.620 10.647 -3.728 1.00 71.38 106 THR A N 1
ATOM 813 C CA . THR A 1 106 ? 2.348 10.793 -4.998 1.00 71.38 106 THR A CA 1
ATOM 814 C C . THR A 1 106 ? 3.840 10.499 -4.853 1.00 71.38 106 THR A C 1
ATOM 816 O O . THR A 1 106 ? 4.441 9.968 -5.771 1.00 71.38 106 THR A O 1
ATOM 819 N N . GLU A 1 107 ? 4.436 10.733 -3.679 1.00 72.31 107 GLU A N 1
ATOM 820 C CA . GLU A 1 107 ? 5.865 10.469 -3.443 1.00 72.31 107 GLU A CA 1
ATOM 821 C C . GLU A 1 107 ? 6.210 8.974 -3.545 1.00 72.31 107 GLU A C 1
ATOM 823 O O . GLU A 1 107 ? 7.290 8.606 -3.997 1.00 72.31 107 GLU A O 1
ATOM 828 N N . VAL A 1 108 ? 5.282 8.092 -3.155 1.00 70.19 108 VAL A N 1
ATOM 829 C CA . VAL A 1 108 ? 5.463 6.637 -3.298 1.00 70.19 108 VAL A CA 1
ATOM 830 C C . VAL A 1 108 ? 5.401 6.213 -4.767 1.00 70.19 108 VAL A C 1
ATOM 832 O O . VAL A 1 108 ? 6.128 5.303 -5.164 1.00 70.19 108 VAL A O 1
ATOM 835 N N . GLU A 1 109 ? 4.535 6.856 -5.552 1.00 74.06 109 GLU A N 1
ATOM 836 C CA . GLU A 1 109 ? 4.397 6.623 -6.992 1.00 74.06 109 GLU A CA 1
ATOM 837 C C . GLU A 1 109 ? 5.650 7.087 -7.735 1.00 74.06 109 GLU A C 1
ATOM 839 O O . GLU A 1 109 ? 6.305 6.270 -8.387 1.00 74.06 109 GLU A O 1
ATOM 844 N N . ASP A 1 110 ? 6.047 8.341 -7.519 1.00 77.44 110 ASP A N 1
ATOM 845 C CA . ASP A 1 110 ? 7.235 8.947 -8.120 1.00 77.44 110 ASP A CA 1
ATOM 846 C C . ASP A 1 110 ? 8.500 8.161 -7.746 1.00 77.44 110 ASP A C 1
ATOM 848 O O . ASP A 1 110 ? 9.275 7.776 -8.617 1.00 77.44 110 ASP A O 1
ATOM 852 N N . SER A 1 111 ? 8.668 7.793 -6.468 1.00 75.44 111 SER A N 1
ATOM 853 C CA . SER A 1 111 ? 9.830 7.011 -6.025 1.00 75.44 111 SER A CA 1
ATOM 854 C C . SER A 1 111 ? 9.906 5.628 -6.675 1.00 75.44 111 SER A C 1
ATOM 856 O O . SER A 1 111 ? 11.006 5.109 -6.857 1.00 75.44 111 SER A O 1
ATOM 858 N N . MET A 1 112 ? 8.773 4.990 -6.974 1.00 74.50 112 MET A N 1
ATOM 859 C CA . MET A 1 112 ? 8.751 3.672 -7.611 1.00 74.50 112 MET A CA 1
ATOM 860 C C . MET A 1 112 ? 9.047 3.774 -9.112 1.00 74.50 112 MET A C 1
ATOM 862 O O . MET A 1 112 ? 9.758 2.923 -9.651 1.00 74.50 112 MET A O 1
ATOM 866 N N . MET A 1 113 ? 8.559 4.830 -9.765 1.00 79.56 113 MET A N 1
ATOM 867 C CA . MET A 1 113 ? 8.878 5.143 -11.160 1.00 79.56 113 MET A CA 1
ATOM 868 C C . MET A 1 113 ? 10.356 5.520 -11.331 1.00 79.56 113 MET A C 1
ATOM 870 O O . MET A 1 113 ? 11.014 4.981 -12.219 1.00 79.56 113 MET A O 1
ATOM 874 N N . ASP A 1 114 ? 10.911 6.331 -10.428 1.00 81.38 114 ASP A N 1
ATOM 875 C CA . ASP A 1 114 ? 12.327 6.717 -10.423 1.00 81.38 114 ASP A CA 1
ATOM 876 C C . ASP A 1 114 ? 13.259 5.504 -10.292 1.00 81.38 114 ASP A C 1
ATOM 878 O O . ASP A 1 114 ? 14.308 5.442 -10.934 1.00 81.38 114 ASP A O 1
ATOM 882 N N . VAL A 1 115 ? 12.881 4.509 -9.479 1.00 79.38 115 VAL A N 1
ATOM 883 C CA . VAL A 1 115 ? 13.649 3.261 -9.335 1.00 79.38 115 VAL A CA 1
ATOM 884 C C . VAL A 1 115 ? 13.662 2.473 -10.643 1.00 79.38 115 VAL A C 1
ATOM 886 O O . VAL A 1 115 ? 14.716 1.977 -11.045 1.00 79.38 115 VAL A O 1
ATOM 889 N N . TYR A 1 116 ? 12.517 2.366 -11.320 1.00 82.12 116 TYR A N 1
ATOM 890 C CA . TYR A 1 116 ? 12.446 1.706 -12.622 1.00 82.12 116 TYR A CA 1
ATOM 891 C C . TYR A 1 116 ? 13.301 2.435 -13.664 1.00 82.12 116 TYR A C 1
ATOM 893 O O . TYR A 1 116 ? 14.122 1.807 -14.336 1.00 82.12 116 TYR A O 1
ATOM 901 N N . ASP A 1 117 ? 13.174 3.761 -13.745 1.00 84.50 117 ASP A N 1
ATOM 902 C CA . ASP A 1 117 ? 13.960 4.581 -14.662 1.00 84.50 117 ASP A CA 1
ATOM 903 C C . ASP A 1 117 ? 15.461 4.468 -14.391 1.00 84.50 117 ASP A C 1
ATOM 905 O O . ASP A 1 117 ? 16.249 4.333 -15.330 1.00 84.50 117 ASP A O 1
ATOM 909 N N . PHE A 1 118 ? 15.863 4.448 -13.120 1.00 81.88 118 PHE A N 1
ATOM 910 C CA . PHE A 1 118 ? 17.250 4.241 -12.724 1.00 81.88 118 PHE A CA 1
ATOM 911 C C . PHE A 1 118 ? 17.790 2.891 -13.210 1.00 81.88 118 PHE A C 1
ATOM 913 O O . PHE A 1 118 ? 18.848 2.852 -13.837 1.00 81.88 118 PHE A O 1
ATOM 920 N N . VAL A 1 119 ? 17.069 1.788 -12.978 1.00 80.06 119 VAL A N 1
ATOM 921 C CA . VAL A 1 119 ? 17.503 0.450 -13.420 1.00 80.06 119 VAL A CA 1
ATOM 922 C C . VAL A 1 119 ? 17.558 0.354 -14.940 1.00 80.06 119 VAL A C 1
ATOM 924 O O . VAL A 1 119 ? 18.515 -0.199 -15.483 1.00 80.06 119 VAL A O 1
ATOM 927 N N . TYR A 1 120 ? 16.571 0.920 -15.631 1.00 80.56 120 TYR A N 1
ATOM 928 C CA . TYR A 1 120 ? 16.524 0.923 -17.088 1.00 80.56 120 TYR A CA 1
ATOM 929 C C . TYR A 1 120 ? 17.712 1.687 -17.691 1.00 80.56 120 TYR A C 1
ATOM 931 O O . TYR A 1 120 ? 18.407 1.184 -18.577 1.00 80.56 120 TYR A O 1
ATOM 939 N N . GLU A 1 121 ? 17.992 2.890 -17.186 1.00 81.50 121 GLU A N 1
ATOM 940 C CA . GLU A 1 121 ? 19.132 3.698 -17.626 1.00 81.50 121 GLU A CA 1
ATOM 941 C C . GLU A 1 121 ? 20.474 3.051 -17.273 1.00 81.50 121 GLU A C 1
ATOM 943 O O . GLU A 1 121 ? 21.421 3.138 -18.060 1.00 81.50 121 GLU A O 1
ATOM 948 N N . GLU A 1 122 ? 20.560 2.372 -16.129 1.00 80.56 122 GLU A N 1
ATOM 949 C CA . GLU A 1 122 ? 21.747 1.625 -15.724 1.00 80.56 122 GLU A CA 1
ATOM 950 C C . GLU A 1 122 ? 22.008 0.451 -16.674 1.00 80.56 122 GLU A C 1
ATOM 952 O O . GLU A 1 122 ? 23.137 0.291 -17.117 1.00 80.56 122 GLU A O 1
ATOM 957 N N . VAL A 1 123 ? 20.988 -0.316 -17.077 1.00 80.69 123 VAL A N 1
ATOM 958 C CA . VAL A 1 123 ? 21.131 -1.381 -18.092 1.00 80.69 123 VAL A CA 1
ATOM 959 C C . VAL A 1 123 ? 21.516 -0.806 -19.457 1.00 80.69 123 VAL A C 1
ATOM 961 O O . VAL A 1 123 ? 22.363 -1.371 -20.153 1.00 80.69 123 VAL A O 1
ATOM 964 N N . ARG A 1 124 ? 20.937 0.341 -19.835 1.00 79.62 124 ARG A N 1
ATOM 965 C CA . ARG A 1 124 ? 21.238 1.026 -21.099 1.00 79.62 124 ARG A CA 1
ATOM 966 C C . ARG A 1 124 ? 22.687 1.515 -21.167 1.00 79.62 124 ARG A C 1
ATOM 968 O O . ARG A 1 124 ? 23.298 1.461 -22.232 1.00 79.62 124 ARG A O 1
ATOM 975 N N . ARG A 1 125 ? 23.226 2.039 -20.062 1.00 79.00 125 ARG A N 1
ATOM 976 C CA . ARG A 1 125 ? 24.597 2.580 -19.985 1.00 79.00 125 ARG A CA 1
ATOM 977 C C . ARG A 1 125 ? 25.637 1.510 -19.666 1.00 79.00 125 ARG A C 1
ATOM 979 O O . ARG A 1 125 ? 26.744 1.578 -20.190 1.00 79.00 125 ARG A O 1
ATOM 986 N N . ASN A 1 126 ? 25.279 0.544 -18.826 1.00 70.56 126 ASN A N 1
ATOM 987 C CA . ASN A 1 126 ? 26.145 -0.503 -18.308 1.00 70.56 126 ASN A CA 1
ATOM 988 C C . ASN A 1 126 ? 25.522 -1.879 -18.574 1.00 70.56 126 ASN A C 1
ATOM 990 O O . ASN A 1 126 ? 24.531 -2.278 -17.967 1.00 70.56 126 ASN A O 1
ATOM 994 N N . THR A 1 127 ? 26.173 -2.682 -19.413 1.00 67.00 127 THR A N 1
ATOM 995 C CA . THR A 1 127 ? 25.735 -4.039 -19.787 1.00 67.00 127 THR A CA 1
ATOM 996 C C . THR A 1 127 ? 26.003 -5.070 -18.675 1.00 67.00 127 THR A C 1
ATOM 998 O O . THR A 1 127 ? 26.466 -6.185 -18.929 1.00 67.00 127 THR A O 1
ATOM 1001 N N . SER A 1 128 ? 25.754 -4.734 -17.406 1.00 74.75 128 SER A N 1
ATOM 1002 C CA . SER A 1 128 ? 25.928 -5.683 -16.302 1.00 74.75 128 SER A CA 1
ATOM 1003 C C . SER A 1 128 ? 24.892 -6.810 -16.405 1.00 74.75 128 SER A C 1
ATOM 1005 O O . SER A 1 128 ? 23.718 -6.580 -16.699 1.00 74.75 128 SER A O 1
ATOM 1007 N N . SER A 1 129 ? 25.321 -8.060 -16.220 1.00 76.44 129 SER A N 1
ATOM 1008 C CA . SER A 1 129 ? 24.417 -9.217 -16.281 1.00 76.44 129 SER A CA 1
ATOM 1009 C C . SER A 1 129 ? 23.422 -9.217 -15.119 1.00 76.44 129 SER A C 1
ATOM 1011 O O . SER A 1 129 ? 22.272 -9.597 -15.307 1.00 76.44 129 SER A O 1
ATOM 1013 N N . PHE A 1 130 ? 23.838 -8.737 -13.943 1.00 78.12 130 PHE A N 1
ATOM 1014 C CA . PHE A 1 130 ? 22.997 -8.645 -12.750 1.00 78.12 130 PHE A CA 1
ATOM 1015 C C . PHE A 1 130 ? 21.808 -7.688 -12.941 1.00 78.12 130 PHE A C 1
ATOM 1017 O O . PHE A 1 130 ? 20.667 -8.110 -12.771 1.00 78.12 130 PHE A O 1
ATOM 1024 N N . ARG A 1 131 ? 22.042 -6.443 -13.394 1.00 78.81 131 ARG A N 1
ATOM 1025 C CA . ARG A 1 131 ? 20.953 -5.473 -13.631 1.00 78.81 131 ARG A CA 1
ATOM 1026 C C . ARG A 1 131 ? 20.013 -5.898 -14.760 1.00 78.81 131 ARG A C 1
ATOM 1028 O O . ARG A 1 131 ? 18.830 -5.588 -14.712 1.00 78.81 131 ARG A O 1
ATOM 1035 N N . ARG A 1 132 ? 20.501 -6.660 -15.747 1.00 80.69 132 ARG A N 1
ATOM 1036 C CA . ARG A 1 132 ? 19.642 -7.248 -16.789 1.00 80.69 132 ARG A CA 1
ATOM 1037 C C . ARG A 1 132 ? 18.674 -8.289 -16.235 1.00 80.69 132 ARG A C 1
ATOM 1039 O O . ARG A 1 132 ? 17.506 -8.272 -16.610 1.00 80.69 132 ARG A O 1
ATOM 1046 N N . HIS A 1 133 ? 19.122 -9.148 -15.316 1.00 82.06 133 HIS A N 1
ATOM 1047 C CA . HIS A 1 133 ? 18.223 -10.090 -14.636 1.00 82.06 133 HIS A CA 1
ATOM 1048 C C . HIS A 1 133 ? 17.177 -9.352 -13.798 1.00 82.06 133 HIS A C 1
ATOM 1050 O O . HIS A 1 133 ? 16.010 -9.726 -13.794 1.00 82.06 133 HIS A O 1
ATOM 1056 N N . GLU A 1 134 ? 17.594 -8.285 -13.124 1.00 82.56 134 GLU A N 1
ATOM 1057 C CA . GLU A 1 134 ? 16.726 -7.434 -12.318 1.00 82.56 134 GLU A CA 1
ATOM 1058 C C . GLU A 1 134 ? 15.635 -6.756 -13.166 1.00 82.56 134 GLU A C 1
ATOM 1060 O O . GLU A 1 134 ? 14.456 -6.879 -12.842 1.00 82.56 134 GLU A O 1
ATOM 1065 N N . LEU A 1 135 ? 16.000 -6.148 -14.301 1.00 81.94 135 LEU A N 1
ATOM 1066 C CA . LEU A 1 135 ? 15.052 -5.537 -15.241 1.00 81.94 135 LEU A CA 1
ATOM 1067 C C . LEU A 1 135 ? 14.112 -6.571 -15.884 1.00 81.94 135 LEU A C 1
ATOM 1069 O O . LEU A 1 135 ? 12.908 -6.343 -15.965 1.00 81.94 135 LEU A O 1
ATOM 1073 N N . THR A 1 136 ? 14.635 -7.740 -16.263 1.00 84.81 136 THR A N 1
ATOM 1074 C CA . THR A 1 136 ? 13.824 -8.846 -16.809 1.00 84.81 136 THR A CA 1
ATOM 1075 C C . THR A 1 136 ? 12.784 -9.322 -15.794 1.00 84.81 136 THR A C 1
ATOM 1077 O O . THR A 1 136 ? 11.626 -9.549 -16.141 1.00 84.81 136 THR A O 1
ATOM 1080 N N . ALA A 1 137 ? 13.164 -9.419 -14.518 1.00 84.75 137 ALA A N 1
ATOM 1081 C CA . ALA A 1 137 ? 12.238 -9.793 -13.460 1.00 84.75 137 ALA A CA 1
ATOM 1082 C C . ALA A 1 137 ? 11.131 -8.737 -13.268 1.00 84.75 137 ALA A C 1
ATOM 1084 O O . ALA A 1 137 ? 9.993 -9.103 -12.972 1.00 84.75 137 ALA A O 1
ATOM 1085 N N . ILE A 1 138 ? 11.427 -7.440 -13.451 1.00 83.62 138 ILE A N 1
ATOM 1086 C CA . ILE A 1 138 ? 10.400 -6.381 -13.439 1.00 83.62 138 ILE A CA 1
ATOM 1087 C C . ILE A 1 138 ? 9.425 -6.582 -14.603 1.00 83.62 138 ILE A C 1
ATOM 1089 O O . ILE A 1 138 ? 8.214 -6.612 -14.373 1.00 83.62 138 ILE A O 1
ATOM 1093 N N . HIS A 1 139 ? 9.937 -6.758 -15.824 1.00 85.75 139 HIS A N 1
ATOM 1094 C CA . HIS A 1 139 ? 9.119 -6.994 -17.017 1.00 85.75 139 HIS A CA 1
ATOM 1095 C C . HIS A 1 139 ? 8.179 -8.193 -16.832 1.00 85.75 139 HIS A C 1
ATOM 1097 O O . HIS A 1 139 ? 6.983 -8.107 -17.110 1.00 85.75 139 HIS A O 1
ATOM 1103 N N . GLU A 1 140 ? 8.681 -9.294 -16.272 1.00 83.88 140 GLU A N 1
ATOM 1104 C CA . GLU A 1 140 ? 7.881 -10.488 -15.990 1.00 83.88 140 GLU A CA 1
ATOM 1105 C C . GLU A 1 140 ? 6.841 -10.253 -14.880 1.00 83.88 140 GLU A C 1
ATOM 1107 O O . GLU A 1 140 ? 5.687 -10.665 -15.005 1.00 83.88 140 GLU A O 1
ATOM 1112 N N . ALA A 1 141 ? 7.206 -9.547 -13.805 1.00 83.81 141 ALA A N 1
ATOM 1113 C CA . ALA A 1 141 ? 6.307 -9.287 -12.681 1.00 83.81 141 ALA A CA 1
ATOM 1114 C C . ALA A 1 141 ? 5.129 -8.366 -13.050 1.00 83.81 141 ALA A C 1
ATOM 1116 O O . ALA A 1 141 ? 4.017 -8.539 -12.526 1.00 83.81 141 ALA A O 1
ATOM 1117 N N . PHE A 1 142 ? 5.368 -7.384 -13.922 1.00 81.25 142 PHE A N 1
ATOM 1118 C CA . PHE A 1 142 ? 4.375 -6.403 -14.367 1.00 81.25 142 PHE A CA 1
ATOM 1119 C C . PHE A 1 142 ? 3.749 -6.727 -15.727 1.00 81.25 142 PHE A C 1
ATOM 1121 O O . PHE A 1 142 ? 2.754 -6.099 -16.070 1.00 81.25 142 PHE A O 1
ATOM 1128 N N . LEU A 1 143 ? 4.243 -7.751 -16.433 1.00 82.38 143 LEU A N 1
ATOM 1129 C CA . LEU A 1 143 ? 3.807 -8.132 -17.783 1.00 82.38 143 LEU A CA 1
ATOM 1130 C C . LEU A 1 143 ? 3.909 -6.964 -18.777 1.00 82.38 143 LEU A C 1
ATOM 1132 O O . LEU A 1 143 ? 3.013 -6.752 -19.588 1.00 82.38 143 LEU A O 1
ATOM 1136 N N . CYS A 1 144 ? 5.001 -6.214 -18.689 1.00 84.62 144 CYS A N 1
ATOM 1137 C CA . CYS A 1 144 ? 5.279 -5.034 -19.499 1.00 84.62 144 CYS A CA 1
ATOM 1138 C C . CYS A 1 144 ? 6.695 -5.135 -20.081 1.00 84.62 144 CYS A C 1
ATOM 1140 O O . CYS A 1 144 ? 7.512 -5.918 -19.590 1.00 84.62 144 CYS A O 1
ATOM 1142 N N . CYS A 1 145 ? 7.006 -4.331 -21.095 1.00 85.00 145 CYS A N 1
ATOM 1143 C CA . CYS A 1 145 ? 8.328 -4.325 -21.712 1.00 85.00 145 CYS A CA 1
ATOM 1144 C C . CYS A 1 145 ? 8.758 -2.897 -22.043 1.00 85.00 145 CYS A C 1
ATOM 1146 O O . CYS A 1 145 ? 8.101 -2.207 -22.819 1.00 85.00 145 CYS A O 1
ATOM 1148 N N . GLY A 1 146 ? 9.892 -2.480 -21.477 1.00 80.56 146 GLY A N 1
ATOM 1149 C CA . GLY A 1 146 ? 10.537 -1.223 -21.832 1.00 80.56 146 GLY A CA 1
ATOM 1150 C C . GLY A 1 146 ? 9.775 0.025 -21.388 1.00 80.56 146 GLY A C 1
ATOM 1151 O O . GLY A 1 146 ? 8.924 -0.002 -20.494 1.00 80.56 146 GLY A O 1
ATOM 1152 N N . LYS A 1 147 ? 10.153 1.162 -21.970 1.00 79.31 147 LYS A N 1
ATOM 1153 C CA . LYS A 1 147 ? 9.490 2.456 -21.774 1.00 79.31 147 LYS A CA 1
ATOM 1154 C C . LYS A 1 147 ? 9.493 3.238 -23.073 1.00 79.31 147 LYS A C 1
ATOM 1156 O O . LYS A 1 147 ? 10.455 3.155 -23.841 1.00 79.31 147 LYS A O 1
ATOM 1161 N N . HIS A 1 148 ? 8.474 4.059 -23.299 1.00 71.12 148 HIS A N 1
ATOM 1162 C CA . HIS A 1 148 ? 8.443 4.883 -24.499 1.00 71.12 148 HIS A CA 1
ATOM 1163 C C . HIS A 1 148 ? 9.387 6.087 -24.349 1.00 71.12 148 HIS A C 1
ATOM 1165 O O . HIS A 1 148 ? 9.100 7.033 -23.618 1.00 71.12 148 HIS A O 1
ATOM 1171 N N . SER A 1 149 ? 10.536 6.060 -25.034 1.00 64.75 149 SER A N 1
ATOM 1172 C CA . SER A 1 149 ? 11.491 7.175 -25.039 1.00 64.75 149 SER A CA 1
ATOM 1173 C C . SER A 1 149 ? 11.545 7.851 -26.412 1.00 64.75 149 SER A C 1
ATOM 1175 O O . SER A 1 149 ? 12.014 7.238 -27.369 1.00 64.75 149 SER A O 1
ATOM 1177 N N . PRO A 1 150 ? 11.156 9.133 -26.533 1.00 60.94 150 PRO A N 1
ATOM 1178 C CA . PRO A 1 150 ? 11.256 9.867 -27.796 1.00 60.94 150 PRO A CA 1
ATOM 1179 C C . PRO A 1 150 ? 12.703 10.219 -28.198 1.00 60.94 150 PRO A C 1
ATOM 1181 O O . PRO A 1 150 ? 12.917 10.745 -29.288 1.00 60.94 150 PRO A O 1
ATOM 1184 N N . PHE A 1 151 ? 13.698 9.952 -27.339 1.00 57.53 151 PHE A N 1
ATOM 1185 C CA . PHE A 1 151 ? 15.084 10.412 -27.511 1.00 57.53 151 PHE A CA 1
ATOM 1186 C C . PHE A 1 151 ? 16.149 9.298 -27.469 1.00 57.53 151 PHE A C 1
ATOM 1188 O O . PHE A 1 151 ? 17.340 9.614 -27.456 1.00 57.53 151 PHE A O 1
ATOM 1195 N N . GLY A 1 152 ? 15.779 8.012 -27.441 1.00 60.91 152 GLY A N 1
ATOM 1196 C CA . GLY A 1 152 ? 16.748 6.912 -27.334 1.00 60.91 152 GLY A CA 1
ATOM 1197 C C . GLY A 1 152 ? 16.338 5.644 -28.076 1.00 60.91 152 GLY A C 1
ATOM 1198 O O . GLY A 1 152 ? 15.159 5.325 -28.149 1.00 60.91 152 GLY A O 1
ATOM 1199 N N . ASP A 1 153 ? 17.330 4.917 -28.598 1.00 65.44 153 ASP A N 1
ATOM 1200 C CA . ASP A 1 153 ? 17.142 3.589 -29.188 1.00 65.44 153 ASP A CA 1
ATOM 1201 C C . ASP A 1 153 ? 16.945 2.558 -28.064 1.00 65.44 153 ASP A C 1
ATOM 1203 O O . ASP A 1 153 ? 17.890 2.213 -27.347 1.00 65.44 153 ASP A O 1
ATOM 1207 N N . THR A 1 154 ? 15.699 2.136 -27.844 1.00 69.88 154 THR A N 1
ATOM 1208 C CA . THR A 1 154 ? 15.319 1.174 -26.794 1.00 69.88 154 THR A CA 1
ATOM 1209 C C . THR A 1 154 ? 15.417 -0.278 -27.259 1.00 69.88 154 THR A C 1
ATOM 1211 O O . THR A 1 154 ? 15.457 -1.194 -26.436 1.00 69.88 154 THR A O 1
ATOM 1214 N N . THR A 1 155 ? 15.573 -0.489 -28.568 1.00 68.88 155 THR A N 1
ATOM 1215 C CA . THR A 1 155 ? 15.433 -1.795 -29.221 1.00 68.88 155 THR A CA 1
ATOM 1216 C C . THR A 1 155 ? 16.449 -2.834 -28.738 1.00 68.88 155 THR A C 1
ATOM 1218 O O . THR A 1 155 ? 16.111 -4.005 -28.582 1.00 68.88 155 THR A O 1
ATOM 1221 N N . ASN A 1 156 ? 17.684 -2.422 -28.431 1.00 71.38 156 ASN A N 1
ATOM 1222 C CA . ASN A 1 156 ? 18.726 -3.327 -27.934 1.00 71.38 156 ASN A CA 1
ATOM 1223 C C . ASN A 1 156 ? 18.447 -3.815 -26.499 1.00 71.38 156 ASN A C 1
ATOM 1225 O O . ASN A 1 156 ? 18.665 -4.980 -26.176 1.00 71.38 156 ASN A O 1
ATOM 1229 N N . VAL A 1 157 ? 17.930 -2.936 -25.634 1.00 74.38 157 VAL A N 1
ATOM 1230 C CA . VAL A 1 157 ? 17.586 -3.298 -24.248 1.00 74.38 157 VAL A CA 1
ATOM 1231 C C . VAL A 1 157 ? 16.361 -4.206 -24.239 1.00 74.38 157 VAL A C 1
ATOM 1233 O O . VAL A 1 157 ? 16.363 -5.237 -23.566 1.00 74.38 157 VAL A O 1
ATOM 1236 N N . GLU A 1 158 ? 15.343 -3.863 -25.025 1.00 76.25 158 GLU A N 1
ATOM 1237 C CA . GLU A 1 158 ? 14.108 -4.640 -25.156 1.00 76.25 158 GLU A CA 1
ATOM 1238 C C . GLU A 1 158 ? 14.383 -6.044 -25.714 1.00 76.25 158 GLU A C 1
ATOM 1240 O O . GLU A 1 158 ? 13.890 -7.029 -25.171 1.00 76.25 158 GLU A O 1
ATOM 1245 N N . HIS A 1 159 ? 15.254 -6.175 -26.719 1.00 74.88 159 HIS A N 1
ATOM 1246 C CA . HIS A 1 159 ? 15.613 -7.480 -27.280 1.00 74.88 159 HIS A CA 1
ATOM 1247 C C . HIS A 1 159 ? 16.377 -8.379 -26.285 1.00 74.88 159 HIS A C 1
ATOM 1249 O O . HIS A 1 159 ? 16.265 -9.604 -26.348 1.00 74.88 159 HIS A O 1
ATOM 1255 N N . GLU A 1 160 ? 17.174 -7.810 -25.375 1.00 75.62 160 GLU A N 1
ATOM 1256 C CA . GLU A 1 160 ? 17.920 -8.590 -24.375 1.00 75.62 160 GLU A CA 1
ATOM 1257 C C . GLU A 1 160 ? 17.115 -8.918 -23.110 1.00 75.62 160 GLU A C 1
ATOM 1259 O O . GLU A 1 160 ? 17.439 -9.891 -22.427 1.00 75.62 160 GLU A O 1
ATOM 1264 N N . THR A 1 161 ? 16.115 -8.103 -22.760 1.00 78.50 161 THR A N 1
ATOM 1265 C CA . THR A 1 161 ? 15.463 -8.152 -21.435 1.00 78.50 161 THR A CA 1
ATOM 1266 C C . THR A 1 161 ? 13.956 -8.374 -21.468 1.00 78.50 161 THR A C 1
ATOM 1268 O O . THR A 1 161 ? 13.356 -8.572 -20.409 1.00 78.50 161 THR A O 1
ATOM 1271 N N . CYS A 1 162 ? 13.320 -8.362 -22.640 1.00 80.75 162 CYS A N 1
ATOM 1272 C CA . CYS A 1 162 ? 11.897 -8.657 -22.760 1.00 80.75 162 CYS A CA 1
ATOM 1273 C C . CYS A 1 162 ? 11.637 -10.112 -23.171 1.00 80.75 162 CYS A C 1
ATOM 1275 O O . CYS A 1 162 ? 12.391 -10.698 -23.954 1.00 80.75 162 CYS A O 1
ATOM 1277 N N . PRO A 1 163 ? 10.551 -10.722 -22.668 1.00 69.31 163 PRO A N 1
ATOM 1278 C CA . PRO A 1 163 ? 10.153 -12.055 -23.091 1.00 69.31 163 PRO A CA 1
ATOM 1279 C C . PRO A 1 163 ? 9.772 -12.061 -24.584 1.00 69.31 163 PRO A C 1
ATOM 1281 O O . PRO A 1 163 ? 9.145 -11.112 -25.062 1.00 69.31 163 PRO A O 1
ATOM 1284 N N . PRO A 1 164 ? 10.066 -13.146 -25.328 1.00 63.19 164 PRO A N 1
ATOM 1285 C CA . PRO A 1 164 ? 9.900 -13.208 -26.787 1.00 63.19 164 PRO A CA 1
ATOM 1286 C C . PRO A 1 164 ? 8.451 -12.998 -27.257 1.00 63.19 164 PRO A C 1
ATOM 1288 O O . PRO A 1 164 ? 8.221 -12.622 -28.401 1.00 63.19 164 PRO A O 1
ATOM 1291 N N . SER A 1 165 ? 7.473 -13.202 -26.371 1.00 60.19 165 SER A N 1
ATOM 1292 C CA . SER A 1 165 ? 6.048 -12.971 -26.624 1.00 60.19 165 SER A CA 1
ATOM 1293 C C . SER A 1 165 ? 5.657 -11.487 -26.705 1.00 60.19 165 SER A C 1
ATOM 1295 O O . SER A 1 165 ? 4.563 -11.197 -27.172 1.00 60.19 165 SER A O 1
ATOM 1297 N N . GLN A 1 166 ? 6.503 -10.565 -26.224 1.00 61.28 166 GLN A N 1
ATOM 1298 C CA . GLN A 1 166 ? 6.192 -9.132 -26.065 1.00 61.28 166 GLN A CA 1
ATOM 1299 C C . GLN A 1 166 ? 7.055 -8.207 -26.943 1.00 61.28 166 GLN A C 1
ATOM 1301 O O . GLN A 1 166 ? 6.894 -6.997 -26.890 1.00 61.28 166 GLN A O 1
ATOM 1306 N N . VAL A 1 167 ? 7.946 -8.762 -27.773 1.00 57.19 167 VAL A N 1
ATOM 1307 C CA . VAL A 1 167 ? 8.881 -7.998 -28.632 1.00 57.19 167 VAL A CA 1
ATOM 1308 C C . VAL A 1 167 ? 8.185 -7.374 -29.862 1.00 57.19 167 VAL A C 1
ATOM 1310 O O . VAL A 1 167 ? 8.763 -6.531 -30.543 1.00 57.19 167 VAL A O 1
ATOM 1313 N N . HIS A 1 168 ? 6.948 -7.786 -30.173 1.00 50.19 168 HIS A N 1
ATOM 1314 C CA . HIS A 1 168 ? 6.238 -7.405 -31.406 1.00 50.19 168 HIS A CA 1
ATOM 1315 C C . HIS A 1 168 ? 4.832 -6.832 -31.223 1.00 50.19 168 HIS A C 1
ATOM 1317 O O . HIS A 1 168 ? 4.284 -6.306 -32.191 1.00 50.19 168 HIS A O 1
ATOM 1323 N N . ASP A 1 169 ? 4.252 -6.937 -30.031 1.00 47.72 169 ASP A N 1
ATOM 1324 C CA . ASP A 1 169 ? 3.083 -6.122 -29.708 1.00 47.72 169 ASP A CA 1
ATOM 1325 C C . ASP A 1 169 ? 3.596 -4.734 -29.330 1.00 47.72 169 ASP A C 1
ATOM 1327 O O . ASP A 1 169 ? 4.740 -4.614 -28.894 1.00 47.72 169 ASP A O 1
ATOM 1331 N N . GLU A 1 170 ? 2.798 -3.686 -29.506 1.00 53.34 170 GLU A N 1
ATOM 1332 C CA . GLU A 1 170 ? 3.116 -2.368 -28.954 1.00 53.34 170 GLU A CA 1
ATOM 1333 C C . GLU A 1 170 ? 3.221 -2.485 -27.426 1.00 53.34 170 GLU A C 1
ATOM 1335 O O . GLU A 1 170 ? 2.232 -2.333 -26.709 1.00 53.34 170 GLU A O 1
ATOM 1340 N N . GLY A 1 171 ? 4.408 -2.874 -26.950 1.00 55.44 171 GLY A N 1
ATOM 1341 C CA . GLY A 1 171 ? 4.661 -3.294 -25.585 1.00 55.44 171 GLY A CA 1
ATOM 1342 C C . GLY A 1 171 ? 4.141 -2.234 -24.636 1.00 55.44 171 GLY A C 1
ATOM 1343 O O . GLY A 1 171 ? 4.496 -1.060 -24.754 1.00 55.44 171 GLY A O 1
ATOM 1344 N N . GLN A 1 172 ? 3.241 -2.637 -23.738 1.00 65.62 172 GLN A N 1
ATOM 1345 C CA . GLN A 1 172 ? 2.695 -1.726 -22.743 1.00 65.62 172 GLN A CA 1
ATOM 1346 C C . GLN A 1 172 ? 3.855 -1.098 -21.973 1.00 65.62 172 GLN A C 1
ATOM 1348 O O . GLN A 1 172 ? 4.685 -1.807 -21.400 1.00 65.62 172 GLN A O 1
ATOM 1353 N N . ASP A 1 173 ? 3.898 0.234 -21.991 1.00 82.00 173 ASP A N 1
ATOM 1354 C CA . ASP A 1 173 ? 4.895 1.022 -21.280 1.00 82.00 173 ASP A CA 1
ATOM 1355 C C . ASP A 1 173 ? 4.899 0.619 -19.801 1.00 82.00 173 ASP A C 1
ATOM 1357 O O . ASP A 1 173 ? 3.892 0.780 -19.100 1.00 82.00 173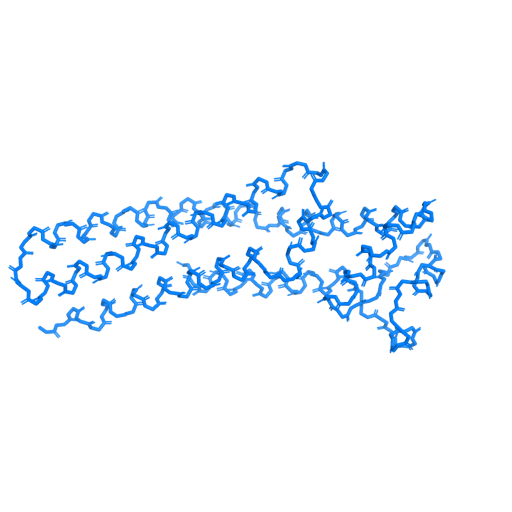 ASP A O 1
ATOM 1361 N N . CYS A 1 174 ? 6.026 0.088 -19.318 1.00 84.12 174 CYS A N 1
ATOM 1362 C CA . CYS A 1 174 ? 6.139 -0.346 -17.933 1.00 84.12 174 CYS A CA 1
ATOM 1363 C C . CYS A 1 174 ? 5.891 0.786 -16.946 1.00 84.12 174 CYS A C 1
ATOM 1365 O O . CYS A 1 174 ? 5.324 0.531 -15.885 1.00 84.12 174 CYS A O 1
ATOM 1367 N N . LEU A 1 175 ? 6.253 2.030 -17.280 1.00 84.25 175 LEU A N 1
ATOM 1368 C CA . LEU A 1 175 ? 5.963 3.172 -16.412 1.00 84.25 175 LEU A CA 1
ATOM 1369 C C . LEU A 1 175 ? 4.455 3.323 -16.210 1.00 84.25 175 LEU A C 1
ATOM 1371 O O . LEU A 1 175 ? 3.992 3.507 -15.085 1.00 84.25 175 LEU A O 1
ATOM 1375 N N . ARG A 1 176 ? 3.682 3.158 -17.286 1.00 85.81 176 ARG A N 1
ATOM 1376 C CA . ARG A 1 176 ? 2.223 3.246 -17.249 1.00 85.81 176 ARG A CA 1
ATOM 1377 C C . ARG A 1 176 ? 1.591 2.077 -16.500 1.00 85.81 176 ARG A C 1
ATOM 1379 O O . ARG A 1 176 ? 0.693 2.300 -15.695 1.00 85.81 176 ARG A O 1
ATOM 1386 N N . GLU A 1 177 ? 2.056 0.851 -16.718 1.00 86.56 177 GLU A N 1
ATOM 1387 C CA . GLU A 1 177 ? 1.523 -0.328 -16.017 1.00 86.56 177 GLU A CA 1
ATOM 1388 C C . GLU A 1 177 ? 1.852 -0.317 -14.520 1.00 86.56 177 GLU A C 1
ATOM 1390 O O . GLU A 1 177 ? 1.007 -0.659 -13.688 1.00 86.56 177 GLU A O 1
ATOM 1395 N N . ILE A 1 178 ? 3.059 0.121 -14.152 1.00 85.25 178 ILE A N 1
ATOM 1396 C CA . ILE A 1 178 ? 3.453 0.314 -12.753 1.00 85.25 178 ILE A CA 1
ATOM 1397 C C . ILE A 1 178 ? 2.570 1.390 -12.114 1.00 85.25 178 ILE A C 1
ATOM 1399 O O . ILE A 1 178 ? 2.024 1.156 -11.033 1.00 85.25 178 ILE A O 1
ATOM 1403 N N . GLN A 1 179 ? 2.371 2.524 -12.790 1.00 86.06 179 GLN A N 1
ATOM 1404 C CA . GLN A 1 179 ? 1.493 3.601 -12.333 1.00 86.06 179 GLN A CA 1
ATOM 1405 C C . GLN A 1 179 ? 0.043 3.125 -12.151 1.00 86.06 179 GLN A C 1
ATOM 1407 O O . GLN A 1 179 ? -0.551 3.320 -11.088 1.00 86.06 179 GLN A O 1
ATOM 1412 N N . ASP A 1 180 ? -0.527 2.441 -13.142 1.00 87.81 180 ASP A N 1
ATOM 1413 C CA . ASP A 1 180 ? -1.896 1.926 -13.079 1.00 87.81 180 ASP A CA 1
ATOM 1414 C C . ASP A 1 180 ? -2.059 0.874 -11.975 1.00 87.81 180 ASP A C 1
ATOM 1416 O O . ASP A 1 180 ? -3.085 0.838 -11.286 1.00 87.81 180 ASP A O 1
ATOM 1420 N N . PHE A 1 181 ? -1.056 0.016 -11.772 1.00 86.81 181 PHE A N 1
ATOM 1421 C CA . PHE A 1 181 ? -1.036 -0.940 -10.670 1.00 86.81 181 PHE A CA 1
ATOM 1422 C C . PHE A 1 181 ? -1.000 -0.237 -9.312 1.00 86.81 181 PHE A C 1
ATOM 1424 O O . PHE A 1 181 ? -1.787 -0.582 -8.425 1.00 86.81 181 PHE A O 1
ATOM 1431 N N . LEU A 1 182 ? -0.120 0.752 -9.152 1.00 84.19 182 LEU A N 1
ATOM 1432 C CA . LEU A 1 182 ? -0.000 1.528 -7.923 1.00 84.19 182 LEU A CA 1
ATOM 1433 C C . LEU A 1 182 ? -1.298 2.256 -7.615 1.00 84.19 182 LEU A C 1
ATOM 1435 O O . LEU A 1 182 ? -1.807 2.119 -6.507 1.00 84.19 182 LEU A O 1
ATOM 1439 N N . LYS A 1 183 ? -1.899 2.928 -8.595 1.00 85.69 183 LYS A N 1
ATOM 1440 C CA . LYS A 1 183 ? -3.176 3.621 -8.430 1.00 85.69 183 LYS A CA 1
ATOM 1441 C C . LYS A 1 183 ? -4.288 2.681 -7.965 1.00 85.69 183 LYS A C 1
ATOM 1443 O O . LYS A 1 183 ? -4.906 2.937 -6.936 1.00 85.69 183 LYS A O 1
ATOM 1448 N N . LYS A 1 184 ? -4.465 1.533 -8.631 1.00 86.56 184 LYS A N 1
ATOM 1449 C CA . LYS A 1 184 ? -5.451 0.509 -8.229 1.00 86.56 184 LYS A CA 1
ATOM 1450 C C . LYS A 1 184 ? -5.202 -0.006 -6.811 1.00 86.56 184 LYS A C 1
ATOM 1452 O O . LYS A 1 184 ? -6.141 -0.175 -6.034 1.00 86.56 184 LYS A O 1
ATOM 1457 N N . HIS A 1 185 ? -3.941 -0.260 -6.463 1.00 84.56 185 HIS A N 1
ATOM 1458 C CA . HIS A 1 185 ? -3.571 -0.692 -5.119 1.00 84.56 185 HIS A CA 1
ATOM 1459 C C . HIS A 1 185 ? -3.864 0.402 -4.082 1.00 84.56 185 HIS A C 1
ATOM 1461 O O . HIS A 1 185 ? -4.372 0.119 -2.997 1.00 84.56 185 HIS A O 1
ATOM 1467 N N . MET A 1 186 ? -3.585 1.663 -4.415 1.00 81.25 186 MET A N 1
ATOM 1468 C CA . MET A 1 186 ? -3.853 2.801 -3.547 1.00 81.25 186 MET A CA 1
ATOM 1469 C C . MET A 1 186 ? -5.352 2.994 -3.311 1.00 81.25 186 MET A C 1
ATOM 1471 O O . MET A 1 186 ? -5.738 3.165 -2.154 1.00 81.25 186 MET A O 1
ATOM 1475 N N . ASP A 1 187 ? -6.173 2.878 -4.354 1.00 83.31 187 ASP A N 1
ATOM 1476 C CA . ASP A 1 187 ? -7.637 2.957 -4.284 1.00 83.31 187 ASP A CA 1
ATOM 1477 C C . ASP A 1 187 ? -8.224 1.860 -3.383 1.00 83.31 187 ASP A C 1
ATOM 1479 O O . ASP A 1 187 ? -9.124 2.113 -2.577 1.00 83.31 187 ASP A O 1
ATOM 1483 N N .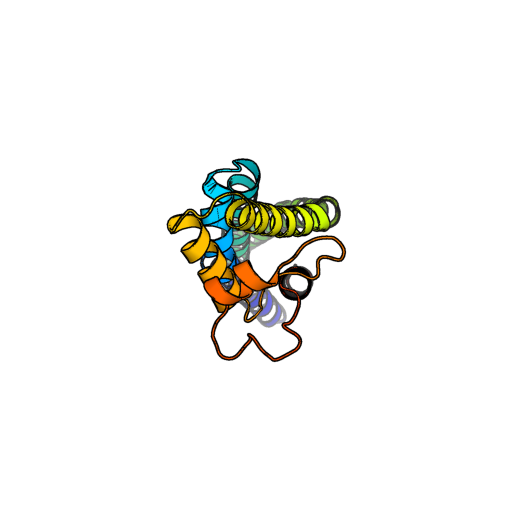 PHE A 1 188 ? -7.678 0.641 -3.458 1.00 82.19 188 PHE A N 1
ATOM 1484 C CA . PHE A 1 188 ? -8.089 -0.464 -2.592 1.00 82.19 188 PHE A CA 1
ATOM 1485 C C . PHE A 1 188 ? -7.751 -0.198 -1.120 1.00 82.19 188 PHE A C 1
ATOM 1487 O O . PHE A 1 188 ? -8.586 -0.411 -0.244 1.00 82.19 188 PHE A O 1
ATOM 1494 N N . VAL A 1 189 ? -6.551 0.324 -0.843 1.00 82.12 189 VAL A N 1
ATOM 1495 C CA . VAL A 1 189 ? -6.158 0.734 0.515 1.00 82.12 189 VAL A CA 1
ATOM 1496 C C . VAL A 1 189 ? -7.063 1.857 1.034 1.00 82.12 189 VAL A C 1
ATOM 1498 O O . VAL A 1 189 ? -7.464 1.803 2.189 1.00 82.12 189 VAL A O 1
ATOM 1501 N N . VAL A 1 190 ? -7.397 2.857 0.208 1.00 80.19 190 VAL A N 1
ATOM 1502 C CA . VAL A 1 190 ? -8.292 3.969 0.591 1.00 80.19 190 VAL A CA 1
ATOM 1503 C C . VAL A 1 190 ? -9.705 3.474 0.877 1.00 80.19 190 VAL A C 1
ATOM 1505 O O . VAL A 1 190 ? -10.342 3.958 1.798 1.00 80.19 190 VAL A O 1
ATOM 1508 N N . SER A 1 191 ? -10.187 2.481 0.135 1.00 83.19 191 SER A N 1
ATOM 1509 C CA . SER A 1 191 ? -11.518 1.904 0.361 1.00 83.19 191 SER A CA 1
ATOM 1510 C C . SER A 1 191 ? -11.628 1.121 1.678 1.00 83.19 191 SER A C 1
ATOM 1512 O O . SER A 1 191 ? -12.736 0.847 2.136 1.00 83.19 191 SER A O 1
ATOM 1514 N N . LEU A 1 192 ? -10.494 0.725 2.262 1.00 78.81 192 LEU A N 1
ATOM 1515 C CA . LEU A 1 192 ? -10.399 -0.077 3.485 1.00 78.81 192 LEU A CA 1
ATOM 1516 C C . LEU A 1 192 ? -10.078 0.735 4.747 1.00 78.81 192 LEU A C 1
ATOM 1518 O O . LEU A 1 192 ? -10.149 0.180 5.844 1.00 78.81 192 LEU A O 1
ATOM 1522 N N . LEU A 1 193 ? -9.690 2.002 4.598 1.00 73.12 193 LEU A N 1
ATOM 1523 C CA . LEU A 1 193 ? -9.300 2.915 5.678 1.00 73.12 193 LEU A CA 1
ATOM 1524 C C . LEU A 1 193 ? -10.419 3.920 5.962 1.00 73.12 193 LEU A C 1
ATOM 1526 O O . LEU A 1 193 ? -10.678 4.152 7.164 1.00 73.12 193 LEU A O 1
#